Protein AF-A0A0D6L7A5-F1 (afdb_monomer_lite)

Foldseek 3Di:
DDDDPDDPVVVVVVVVVVVVVVVVVLVVLLVVLLVCVVVVLVVLLVQLVVQVVCCVPPVPLVSNLVSLLVLLVSLLSNQQVCLVVCVSPVVSLVCCLVPVPDPVCLSVNLSSLLSLLSNCRRNAQVRCVVVLVVVCVSCQVVQQVDDLPDPSLVSVVNSLVSSCVRNPPVCVVCCVSNVNSVVVNVPDDDDDDPPDDDDPDDD

Sequence (203 aa):
MLSLRSSDNAFTCSLLLSTRNLFMASTTISKIISAYLPAIMSGLEQALGAAFQRLQTSRKKLCCEQITTAIASVADAAQDLFTDFYDRLVPHLKFILVNCTADEHKVLRGKTVESLSLIGVAVGKEKFRDDALAIMELLKDQMPNMSSDDPQCSYMICSWTRICKVLGKEFAPYLPLIMGTVLQTASYKPEVAVVDGMSYKLT

Structure (mmCIF, N/CA/C/O backbone):
data_AF-A0A0D6L7A5-F1
#
_entry.id   AF-A0A0D6L7A5-F1
#
loop_
_atom_site.group_PDB
_atom_site.id
_atom_site.type_symbol
_atom_site.label_atom_id
_atom_site.label_alt_id
_atom_site.label_comp_id
_atom_site.label_asym_id
_atom_site.label_entity_id
_atom_site.label_seq_id
_atom_site.pdbx_PDB_ins_code
_atom_site.Cartn_x
_atom_site.Cartn_y
_atom_site.Cartn_z
_atom_site.occupancy
_atom_site.B_iso_or_equiv
_atom_site.auth_seq_id
_atom_site.auth_comp_id
_atom_site.auth_asym_id
_atom_site.auth_atom_id
_atom_site.pdbx_PDB_model_num
ATOM 1 N N . MET A 1 1 ? -12.471 -38.102 53.776 1.00 36.47 1 MET A N 1
ATOM 2 C CA . MET A 1 1 ? -12.765 -38.120 52.326 1.00 36.47 1 MET A CA 1
ATOM 3 C C . MET A 1 1 ? -13.190 -36.711 51.907 1.00 36.47 1 MET A C 1
ATOM 5 O O . MET A 1 1 ? -14.354 -36.461 51.639 1.00 36.47 1 MET A O 1
ATOM 9 N N . LEU A 1 2 ? -12.257 -35.757 51.982 1.00 33.28 2 LEU A N 1
ATOM 10 C CA . LEU A 1 2 ? -12.504 -34.329 51.776 1.00 33.28 2 LEU A CA 1
ATOM 11 C C . LEU A 1 2 ? -11.421 -33.757 50.860 1.00 33.28 2 LEU A C 1
ATOM 13 O O . LEU A 1 2 ? -10.242 -34.024 51.063 1.00 33.28 2 LEU A O 1
ATOM 17 N N . SER A 1 3 ? -11.881 -32.903 49.949 1.00 34.56 3 SER A N 1
ATOM 18 C CA . SER A 1 3 ? -11.135 -31.846 49.263 1.00 34.56 3 SER A CA 1
ATOM 19 C C . SER A 1 3 ? -10.264 -32.229 48.060 1.00 34.56 3 SER A C 1
ATOM 21 O O . SER A 1 3 ? -9.043 -32.277 48.139 1.00 34.56 3 SER A O 1
ATOM 23 N N . LEU A 1 4 ? -10.911 -32.380 46.900 1.00 33.97 4 LEU A N 1
ATOM 24 C CA . LEU A 1 4 ? -10.313 -32.149 45.577 1.00 33.97 4 LEU A CA 1
ATOM 25 C C . LEU A 1 4 ? -11.344 -31.435 44.686 1.00 33.97 4 LEU A C 1
ATOM 27 O O . LEU A 1 4 ? -11.950 -32.035 43.803 1.00 33.97 4 LEU A O 1
ATOM 31 N N . ARG A 1 5 ? -11.617 -30.156 44.969 1.00 39.81 5 ARG A N 1
ATOM 32 C CA . ARG A 1 5 ? -12.320 -29.253 44.037 1.00 39.81 5 ARG A CA 1
ATOM 33 C C . ARG A 1 5 ? -12.128 -27.796 44.465 1.00 39.81 5 ARG A C 1
ATOM 35 O O . ARG A 1 5 ? -12.979 -27.248 45.151 1.00 39.81 5 ARG A O 1
ATOM 42 N N . SER A 1 6 ? -10.985 -27.191 44.127 1.00 42.22 6 SER A N 1
ATOM 43 C CA . SER A 1 6 ? -10.829 -25.723 44.225 1.00 42.22 6 SER A CA 1
ATOM 44 C C . SER A 1 6 ? -9.626 -25.107 43.484 1.00 42.22 6 SER A C 1
ATOM 46 O O . SER A 1 6 ? -9.441 -23.898 43.575 1.00 42.22 6 SER A O 1
ATOM 48 N N . SER A 1 7 ? -8.805 -25.861 42.738 1.00 45.53 7 SER A N 1
ATOM 49 C CA . SER A 1 7 ? -7.622 -25.288 42.057 1.00 45.53 7 SER A CA 1
ATOM 50 C C . SER A 1 7 ? -7.860 -24.824 40.613 1.00 45.53 7 SER A C 1
ATOM 52 O O . SER A 1 7 ? -7.133 -23.955 40.139 1.00 45.53 7 SER A O 1
ATOM 54 N N . ASP A 1 8 ? -8.889 -25.325 39.923 1.00 43.66 8 ASP A N 1
ATOM 55 C CA . ASP A 1 8 ? -9.049 -25.088 38.472 1.00 43.66 8 ASP A CA 1
ATOM 56 C C . ASP A 1 8 ? -9.780 -23.775 38.121 1.00 43.66 8 ASP A C 1
ATOM 58 O O . ASP A 1 8 ? -9.701 -23.282 36.994 1.00 43.66 8 ASP A O 1
ATOM 62 N N . ASN A 1 9 ? -10.437 -23.142 39.098 1.00 44.16 9 ASN A N 1
ATOM 63 C CA . ASN A 1 9 ? -11.151 -21.874 38.891 1.00 44.16 9 ASN A CA 1
ATOM 64 C C . ASN A 1 9 ? -10.249 -20.633 39.035 1.00 44.16 9 ASN A C 1
ATOM 66 O O . ASN A 1 9 ? -10.608 -19.554 38.570 1.00 44.16 9 ASN A O 1
ATOM 70 N N . ALA A 1 10 ? -9.075 -20.757 39.664 1.00 47.03 10 ALA A N 1
ATOM 71 C CA . ALA A 1 10 ? -8.164 -19.626 39.862 1.00 47.03 10 ALA A CA 1
ATOM 72 C C . ALA A 1 10 ? -7.340 -19.314 38.599 1.00 47.03 10 ALA A C 1
ATOM 74 O O . ALA A 1 10 ? -7.123 -18.145 38.277 1.00 47.03 10 ALA A O 1
ATOM 75 N N . PHE A 1 11 ? -6.938 -20.348 37.851 1.00 43.62 11 PHE A N 1
ATOM 76 C CA . PHE A 1 11 ? -6.183 -20.208 36.599 1.00 43.62 11 PHE A CA 1
ATOM 77 C C . PHE A 1 11 ? -7.031 -19.671 35.440 1.00 43.62 11 PHE A C 1
ATOM 79 O O . PHE A 1 11 ? -6.553 -18.887 34.626 1.00 43.62 11 PHE A O 1
ATOM 86 N N . THR A 1 12 ? -8.309 -20.044 35.376 1.00 48.28 12 THR A N 1
ATOM 87 C CA . THR A 1 12 ? -9.240 -19.531 34.360 1.00 48.28 12 THR A CA 1
ATOM 88 C C . THR A 1 12 ? -9.611 -18.068 34.616 1.00 48.28 12 THR A C 1
ATOM 90 O O . THR A 1 12 ? -9.699 -17.280 33.676 1.00 48.28 12 THR A O 1
ATOM 93 N N . CYS A 1 13 ? -9.739 -17.660 35.882 1.00 40.94 13 CYS A N 1
ATOM 94 C CA . CYS A 1 13 ? -10.067 -16.284 36.257 1.00 40.94 13 CYS A CA 1
ATOM 95 C C . CYS A 1 13 ? -8.888 -15.308 36.059 1.00 40.94 13 CYS A C 1
ATOM 97 O O . CYS A 1 13 ? -9.096 -14.176 35.621 1.00 40.94 13 CYS A O 1
ATOM 99 N N . SER A 1 14 ? -7.643 -15.740 36.304 1.00 46.31 14 SER A N 1
ATOM 100 C CA . SER A 1 14 ? -6.441 -14.920 36.071 1.00 46.31 14 SER A CA 1
ATOM 101 C C . SER A 1 14 ? -6.142 -14.716 34.582 1.00 46.31 14 SER A C 1
ATOM 103 O O . SER A 1 14 ? -5.800 -13.602 34.176 1.00 46.31 14 SER A O 1
ATOM 105 N N . LEU A 1 15 ? -6.351 -15.743 33.750 1.00 43.78 15 LEU A N 1
ATOM 106 C CA . LEU A 1 15 ? -6.241 -15.628 32.296 1.00 43.78 15 LEU A CA 1
ATOM 107 C C . LEU A 1 15 ? -7.313 -14.676 31.740 1.00 43.78 15 LEU A C 1
ATOM 109 O O . LEU A 1 15 ? -6.984 -13.789 30.956 1.00 43.78 15 LEU A O 1
ATOM 113 N N . LEU A 1 16 ? -8.560 -14.788 32.224 1.00 49.25 16 LEU A N 1
ATOM 114 C CA . LEU A 1 16 ? -9.672 -13.906 31.852 1.00 49.25 16 LEU A CA 1
ATOM 115 C C . LEU A 1 16 ? -9.455 -12.450 32.289 1.00 49.25 16 LEU A C 1
ATOM 117 O O . LEU A 1 16 ? -9.779 -11.540 31.523 1.00 49.25 16 LEU A O 1
ATOM 121 N N . LEU A 1 17 ? -8.891 -12.204 33.479 1.00 51.06 17 LEU A N 1
ATOM 122 C CA . LEU A 1 17 ? -8.518 -10.857 33.929 1.00 51.06 17 LEU A CA 1
ATOM 123 C C . LEU A 1 17 ? -7.366 -10.272 33.106 1.00 51.06 17 LEU A C 1
ATOM 125 O O . LEU A 1 17 ? -7.414 -9.092 32.771 1.00 51.06 17 LEU A O 1
ATOM 129 N N . SER A 1 18 ? -6.363 -11.077 32.748 1.00 45.94 18 SER A N 1
ATOM 130 C CA . SER A 1 18 ? -5.242 -10.638 31.908 1.00 45.94 18 SER A CA 1
ATOM 131 C C . SER A 1 18 ? -5.716 -10.289 30.493 1.00 45.94 18 SER A C 1
ATOM 133 O O . SER A 1 18 ? -5.426 -9.202 29.995 1.00 45.94 18 SER A O 1
ATOM 135 N N . THR A 1 19 ? -6.575 -11.119 29.888 1.00 49.91 19 THR A N 1
ATOM 136 C CA . THR A 1 19 ? -7.220 -10.801 28.604 1.00 49.91 19 THR A CA 1
ATOM 137 C C . THR A 1 19 ? -8.181 -9.616 28.701 1.00 49.91 19 THR A C 1
ATOM 139 O O . THR A 1 19 ? -8.226 -8.811 27.779 1.00 49.91 19 THR A O 1
ATOM 142 N N . ARG A 1 20 ? -8.911 -9.438 29.816 1.00 51.12 20 ARG A N 1
ATOM 143 C CA . ARG A 1 20 ? -9.762 -8.253 30.048 1.00 51.12 20 ARG A CA 1
ATOM 144 C C . ARG A 1 20 ? -8.948 -6.979 30.224 1.00 51.12 20 ARG A C 1
ATOM 146 O O . ARG A 1 20 ? -9.369 -5.953 29.712 1.00 51.12 20 ARG A O 1
ATOM 153 N N . ASN A 1 21 ? -7.814 -7.021 30.920 1.00 42.44 21 ASN A N 1
ATOM 154 C CA . ASN A 1 21 ? -6.932 -5.867 31.096 1.00 42.44 21 ASN A CA 1
ATOM 155 C C . ASN A 1 21 ? -6.239 -5.496 29.783 1.00 42.44 21 ASN A C 1
ATOM 157 O O . ASN A 1 21 ? -6.151 -4.314 29.466 1.00 42.44 21 ASN A O 1
ATOM 161 N N . LEU A 1 22 ? -5.835 -6.483 28.978 1.00 51.00 22 LEU A N 1
ATOM 162 C CA . LEU A 1 22 ? -5.295 -6.258 27.637 1.00 51.00 22 LEU A CA 1
ATOM 163 C C . LEU A 1 22 ? -6.365 -5.694 26.682 1.00 51.00 22 LEU A C 1
ATOM 165 O O . LEU A 1 22 ? -6.099 -4.754 25.938 1.00 51.00 22 LEU A O 1
ATOM 169 N N . PHE A 1 23 ? -7.599 -6.203 26.760 1.00 49.94 23 PHE A N 1
ATOM 170 C CA . PHE A 1 23 ? -8.743 -5.706 25.991 1.00 49.94 23 PHE A CA 1
ATOM 171 C C . PHE A 1 23 ? -9.16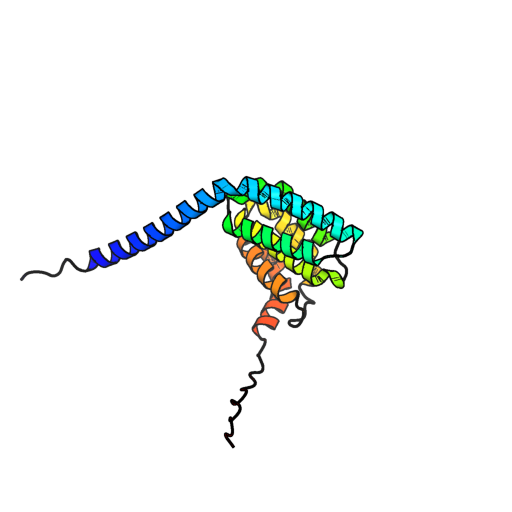2 -4.293 26.426 1.00 49.94 23 PHE A C 1
ATOM 173 O O . PHE A 1 23 ? -9.387 -3.429 25.586 1.00 49.94 23 PHE A O 1
ATOM 180 N N . MET A 1 24 ? -9.196 -4.005 27.730 1.00 49.25 24 MET A N 1
ATOM 181 C CA . MET A 1 24 ? -9.465 -2.669 28.282 1.00 49.25 24 MET A CA 1
ATOM 182 C C . MET A 1 24 ? -8.353 -1.668 27.939 1.00 49.25 24 MET A C 1
ATOM 184 O O . MET A 1 24 ? -8.655 -0.518 27.614 1.00 49.25 24 MET A O 1
ATOM 188 N N . ALA A 1 25 ? -7.085 -2.091 27.948 1.00 51.12 25 ALA A N 1
ATOM 189 C CA . ALA A 1 25 ? -5.957 -1.282 27.488 1.00 51.12 25 ALA A CA 1
ATOM 190 C C . ALA A 1 25 ? -6.071 -0.977 25.986 1.00 51.12 25 ALA A C 1
ATOM 192 O O . ALA A 1 25 ? -5.978 0.185 25.596 1.00 51.12 25 ALA A O 1
ATOM 193 N N . SER A 1 26 ? -6.389 -1.982 25.164 1.00 51.12 26 SER A N 1
ATOM 194 C CA . SER A 1 26 ? -6.675 -1.815 23.731 1.00 51.12 26 SER A CA 1
ATOM 195 C C . SER A 1 26 ? -7.861 -0.865 23.486 1.00 51.12 26 SER A C 1
ATOM 197 O O . SER A 1 26 ? -7.773 0.041 22.660 1.00 51.12 26 SER A O 1
ATOM 199 N N . THR A 1 27 ? -8.924 -0.964 24.293 1.00 54.06 27 THR A N 1
ATOM 200 C CA . THR A 1 27 ? -10.106 -0.086 24.207 1.00 54.06 27 THR A CA 1
ATOM 201 C C . THR A 1 27 ? -9.794 1.355 24.636 1.00 54.06 27 THR A C 1
ATOM 203 O O . THR A 1 27 ? -10.338 2.306 24.080 1.00 54.06 27 THR A O 1
ATOM 206 N N . THR A 1 28 ? -8.915 1.550 25.623 1.00 58.69 28 THR A N 1
ATOM 207 C CA . THR A 1 28 ? -8.530 2.886 26.114 1.00 58.69 28 THR A CA 1
ATOM 208 C C . THR A 1 28 ? -7.587 3.589 25.142 1.00 58.69 28 THR A C 1
ATOM 210 O O . THR A 1 28 ? -7.768 4.773 24.869 1.00 58.69 28 THR A O 1
ATOM 213 N N . ILE A 1 29 ? -6.640 2.853 24.551 1.00 65.56 29 ILE A N 1
ATOM 214 C CA . ILE A 1 29 ? -5.761 3.359 23.490 1.00 65.56 29 ILE A CA 1
ATOM 215 C C . ILE A 1 29 ? -6.590 3.783 22.274 1.00 65.56 29 ILE A C 1
ATOM 217 O O . ILE A 1 29 ? -6.417 4.896 21.788 1.00 65.56 29 ILE A O 1
ATOM 221 N N . SER A 1 30 ? -7.551 2.960 21.844 1.00 63.91 30 SER A N 1
ATOM 222 C CA . SER A 1 30 ? -8.443 3.293 20.725 1.00 63.91 30 SER A CA 1
ATOM 223 C C . SER A 1 30 ? -9.272 4.564 20.991 1.00 63.91 30 SER A C 1
ATOM 225 O O . SER A 1 30 ? -9.387 5.423 20.119 1.00 63.91 30 SER A O 1
ATOM 227 N N . LYS A 1 31 ? -9.751 4.776 22.229 1.00 72.00 31 LYS A N 1
ATOM 228 C CA . LYS A 1 31 ? -10.443 6.021 22.628 1.00 72.00 31 LYS A CA 1
ATOM 229 C C . LYS A 1 31 ? -9.545 7.258 22.585 1.00 72.00 31 LYS A C 1
ATOM 231 O O . LYS A 1 31 ? -9.994 8.317 22.154 1.00 72.00 31 LYS A O 1
ATOM 236 N N . ILE A 1 32 ? -8.294 7.139 23.031 1.00 75.19 32 ILE A N 1
ATOM 237 C CA . ILE A 1 32 ? -7.325 8.243 22.977 1.00 75.19 32 ILE A CA 1
ATOM 238 C C . ILE A 1 32 ? -6.989 8.561 21.520 1.00 75.19 32 ILE A C 1
ATOM 240 O O . ILE A 1 32 ? -7.034 9.723 21.125 1.00 75.19 32 ILE A O 1
ATOM 244 N N . ILE A 1 33 ? -6.709 7.536 20.710 1.00 76.69 33 ILE A N 1
ATOM 245 C CA . ILE A 1 33 ? -6.442 7.701 19.280 1.00 76.69 33 ILE A CA 1
ATOM 246 C C . ILE A 1 33 ? -7.631 8.390 18.620 1.00 76.69 33 ILE A C 1
ATOM 248 O O . ILE A 1 33 ? -7.431 9.427 18.009 1.00 76.69 33 ILE A O 1
ATOM 252 N N . SER A 1 34 ? -8.859 7.912 18.824 1.00 78.94 34 SER A N 1
ATOM 253 C CA . SER A 1 34 ? -10.071 8.518 18.258 1.00 78.94 34 SER A CA 1
ATOM 254 C C . SER A 1 34 ? -10.191 10.023 18.548 1.00 78.94 34 SER A C 1
ATOM 256 O O . SER A 1 34 ? -10.531 10.791 17.649 1.00 78.94 34 SER A O 1
ATOM 258 N N . ALA A 1 35 ? -9.838 10.474 19.757 1.00 85.56 35 ALA A N 1
ATOM 259 C CA . ALA A 1 35 ? -9.911 11.889 20.128 1.00 85.56 35 ALA A CA 1
ATOM 260 C C . ALA A 1 35 ? -8.891 12.778 19.389 1.00 85.56 35 ALA A C 1
ATOM 262 O O . ALA A 1 35 ? -9.204 13.916 19.041 1.00 85.56 35 ALA A O 1
ATOM 263 N N . TYR A 1 36 ? -7.677 12.277 19.142 1.00 86.25 36 TYR A N 1
ATOM 264 C CA . TYR A 1 36 ? -6.598 13.050 18.509 1.00 86.25 36 TYR A CA 1
ATOM 265 C C . TYR A 1 36 ? -6.425 12.761 17.013 1.00 86.25 36 TYR A C 1
ATOM 267 O O . TYR A 1 36 ? -5.788 13.549 16.310 1.00 86.25 36 TYR A O 1
ATOM 275 N N . LEU A 1 37 ? -7.004 11.669 16.510 1.00 85.88 37 LEU A N 1
ATOM 276 C CA . LEU A 1 37 ? -6.849 11.195 15.137 1.00 85.88 37 LEU A CA 1
ATOM 277 C C . LEU A 1 37 ? -7.217 12.270 14.105 1.00 85.88 37 LEU A C 1
ATOM 279 O O . LEU A 1 37 ? -6.390 12.509 13.230 1.00 85.88 37 LEU A O 1
ATOM 283 N N . PRO A 1 38 ? -8.340 13.012 14.210 1.00 88.06 38 PRO A N 1
ATOM 284 C CA . PRO A 1 38 ? -8.655 14.056 13.232 1.00 88.06 38 PRO A CA 1
ATOM 285 C C . PRO A 1 38 ? -7.580 15.148 13.138 1.00 88.06 38 PRO A C 1
ATOM 287 O O . PRO A 1 38 ? -7.222 15.578 12.041 1.00 88.06 38 PRO A O 1
ATOM 290 N N . ALA A 1 39 ? -7.027 15.576 14.278 1.00 89.19 39 ALA A N 1
ATOM 291 C CA . ALA A 1 39 ? -5.990 16.604 14.323 1.00 89.19 39 ALA A CA 1
ATOM 292 C C . ALA A 1 39 ? -4.654 16.089 13.762 1.00 89.19 39 ALA A C 1
ATOM 294 O O . ALA A 1 39 ? -4.012 16.780 12.968 1.00 89.19 39 ALA A O 1
ATOM 295 N N . ILE A 1 40 ? -4.266 14.861 14.127 1.00 85.94 40 ILE A N 1
ATOM 296 C CA . ILE A 1 40 ? -3.060 14.198 13.609 1.00 85.94 40 ILE A CA 1
ATOM 297 C C . ILE A 1 40 ? -3.161 14.040 12.091 1.00 85.94 40 ILE A C 1
ATOM 299 O O . ILE A 1 40 ? -2.238 14.412 11.368 1.00 85.94 40 ILE A O 1
ATOM 303 N N . MET A 1 41 ? -4.293 13.538 11.602 1.00 87.44 41 MET A N 1
ATOM 304 C CA . MET A 1 41 ? -4.509 13.295 10.181 1.00 87.44 41 MET A CA 1
ATOM 305 C C . MET A 1 41 ? -4.547 14.588 9.375 1.00 87.44 41 MET A C 1
ATOM 307 O O . MET A 1 41 ? -3.919 14.646 8.325 1.00 87.44 41 MET A O 1
ATOM 311 N N . SER A 1 42 ? -5.170 15.653 9.887 1.00 88.69 42 SER A N 1
ATOM 312 C CA . SER A 1 42 ? -5.111 16.975 9.249 1.00 88.69 42 SER A CA 1
ATOM 313 C C . SER A 1 42 ? -3.668 17.481 9.111 1.00 88.69 42 SER A C 1
ATOM 315 O O . SER A 1 42 ? -3.270 17.958 8.046 1.00 88.69 42 SER A O 1
ATOM 317 N N . GLY A 1 43 ? -2.845 17.317 10.153 1.00 86.62 43 GLY A N 1
ATOM 318 C CA . GLY A 1 43 ? -1.423 17.662 10.099 1.00 86.62 43 GLY A CA 1
ATOM 319 C C . GLY A 1 43 ? -0.634 16.810 9.099 1.00 86.62 43 GLY A C 1
ATOM 320 O O . GLY A 1 43 ? 0.180 17.343 8.343 1.00 86.62 43 GLY A O 1
ATOM 321 N N . LEU A 1 44 ? -0.892 15.499 9.055 1.00 84.25 44 LEU A N 1
ATOM 322 C CA . LEU A 1 44 ? -0.241 14.577 8.120 1.00 84.25 44 LEU A CA 1
ATOM 323 C C . LEU A 1 44 ? -0.657 14.821 6.666 1.00 84.25 44 LEU A C 1
ATOM 325 O O . LEU A 1 44 ? 0.203 14.790 5.791 1.00 84.25 44 LEU A O 1
ATOM 329 N N . GLU A 1 45 ? -1.931 15.111 6.402 1.00 85.12 45 GLU A N 1
ATOM 330 C CA . GLU A 1 45 ? -2.439 15.478 5.074 1.00 85.12 45 GLU A CA 1
ATOM 331 C C . GLU A 1 45 ? -1.751 16.757 4.564 1.00 85.12 45 GLU A C 1
ATOM 333 O O . GLU A 1 45 ? -1.227 16.785 3.447 1.00 85.12 45 GLU A O 1
ATOM 338 N N . GLN A 1 46 ? -1.654 17.794 5.405 1.00 87.81 46 GLN A N 1
ATOM 339 C CA . GLN A 1 46 ? -0.948 19.036 5.065 1.00 87.81 46 GLN A CA 1
ATOM 340 C C . GLN A 1 46 ? 0.548 18.801 4.824 1.00 87.81 46 GLN A C 1
ATOM 342 O O . GLN A 1 46 ? 1.112 19.289 3.839 1.00 87.81 46 GLN A O 1
ATOM 347 N N . ALA A 1 47 ? 1.196 18.026 5.699 1.00 84.00 47 ALA A N 1
ATOM 348 C CA . ALA A 1 47 ? 2.604 17.681 5.559 1.00 84.00 47 ALA A CA 1
ATOM 349 C C . ALA A 1 47 ? 2.857 16.887 4.271 1.00 84.00 47 ALA A C 1
ATOM 351 O O . ALA A 1 47 ? 3.828 17.164 3.562 1.00 84.00 47 ALA A O 1
ATOM 352 N N . LEU A 1 48 ? 1.973 15.943 3.936 1.00 82.12 48 LEU A N 1
ATOM 353 C CA . LEU A 1 48 ? 2.048 15.155 2.714 1.00 82.12 48 LEU A CA 1
ATOM 354 C C . LEU A 1 48 ? 1.921 16.058 1.481 1.00 82.12 48 LEU A C 1
ATOM 356 O O . LEU A 1 48 ? 2.768 15.982 0.592 1.00 82.12 48 LEU A O 1
ATOM 360 N N . GLY A 1 49 ? 0.943 16.969 1.456 1.00 83.38 49 GLY A N 1
ATOM 361 C CA . GLY A 1 49 ? 0.792 17.956 0.382 1.00 83.38 49 GLY A CA 1
ATOM 362 C C . GLY A 1 49 ? 2.045 18.820 0.188 1.00 83.38 49 GLY A C 1
ATOM 363 O O . GLY A 1 49 ? 2.545 18.965 -0.931 1.00 83.38 49 GLY A O 1
ATOM 364 N N . ALA A 1 50 ? 2.624 19.324 1.280 1.00 82.94 50 ALA A N 1
ATOM 365 C CA . ALA A 1 50 ? 3.876 20.078 1.238 1.00 82.94 50 ALA A CA 1
ATOM 366 C C . ALA A 1 50 ? 5.064 19.222 0.759 1.00 82.94 50 ALA A C 1
ATOM 368 O O . ALA A 1 50 ? 5.928 19.697 0.016 1.00 82.94 50 ALA A O 1
ATOM 369 N N . ALA A 1 51 ? 5.118 17.948 1.151 1.00 79.19 51 ALA A N 1
ATOM 370 C CA . ALA A 1 51 ? 6.152 17.021 0.711 1.00 79.19 51 ALA A CA 1
ATOM 371 C C . ALA A 1 51 ? 6.060 16.715 -0.788 1.00 79.19 51 ALA A C 1
ATOM 373 O O . ALA A 1 51 ? 7.099 16.664 -1.444 1.00 79.19 51 ALA A O 1
ATOM 374 N N . PHE A 1 52 ? 4.852 16.589 -1.346 1.00 80.62 52 PHE A N 1
ATOM 375 C CA . PHE A 1 52 ? 4.645 16.437 -2.789 1.00 80.62 52 PHE A CA 1
ATOM 376 C C . PHE A 1 52 ? 5.158 17.631 -3.580 1.00 80.62 52 PHE A C 1
ATOM 378 O O . PHE A 1 52 ? 5.902 17.455 -4.544 1.00 80.62 52 PHE A O 1
ATOM 385 N N . GLN A 1 53 ? 4.825 18.845 -3.140 1.00 80.19 53 GLN A N 1
ATOM 386 C CA . GLN A 1 53 ? 5.340 20.066 -3.759 1.00 80.19 53 GLN A CA 1
ATOM 387 C C . GLN A 1 53 ? 6.874 20.072 -3.747 1.00 80.19 53 GLN A C 1
ATOM 389 O O . GLN A 1 53 ? 7.527 20.311 -4.759 1.00 80.19 53 GLN A O 1
ATOM 394 N N . ARG A 1 54 ? 7.486 19.700 -2.619 1.00 77.38 54 ARG A N 1
ATOM 395 C CA . ARG A 1 54 ? 8.951 19.627 -2.502 1.00 77.38 54 ARG A CA 1
ATOM 396 C C . ARG A 1 54 ? 9.573 18.514 -3.341 1.00 77.38 54 ARG A C 1
ATOM 398 O O . ARG A 1 54 ? 10.704 18.694 -3.804 1.00 77.38 54 ARG A O 1
ATOM 405 N N . LEU A 1 55 ? 8.881 17.392 -3.530 1.00 76.31 55 LEU A N 1
ATOM 406 C CA . LEU A 1 55 ? 9.319 16.307 -4.407 1.00 76.31 55 LEU A CA 1
ATOM 407 C C . LEU A 1 55 ? 9.427 16.806 -5.853 1.00 76.31 55 LEU A C 1
ATOM 409 O O . LEU A 1 55 ? 10.457 16.579 -6.483 1.00 76.31 55 LEU A O 1
ATOM 413 N N . GLN A 1 56 ? 8.425 17.556 -6.322 1.00 72.75 56 GLN A N 1
ATOM 414 C CA . GLN A 1 56 ? 8.397 18.134 -7.668 1.00 72.75 56 GLN A CA 1
ATOM 415 C C . GLN A 1 56 ? 9.453 19.236 -7.850 1.00 72.75 56 GLN A C 1
ATOM 417 O O . GLN A 1 56 ? 10.173 19.240 -8.844 1.00 72.75 56 GLN A O 1
ATOM 422 N N . THR A 1 57 ? 9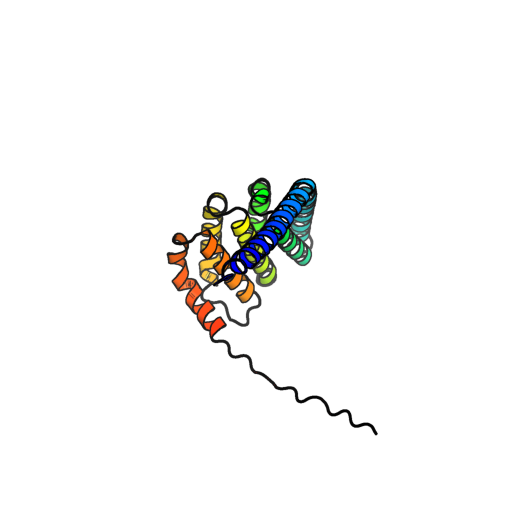.602 20.137 -6.873 1.00 68.69 57 THR A N 1
ATOM 423 C CA . THR A 1 57 ? 10.453 21.332 -7.026 1.00 68.69 57 THR A CA 1
ATOM 424 C C . THR A 1 57 ? 11.925 21.100 -6.678 1.00 68.69 57 THR A C 1
ATOM 426 O O . THR A 1 57 ? 12.802 21.761 -7.224 1.00 68.69 57 THR A O 1
ATOM 429 N N . SER A 1 58 ? 12.233 20.196 -5.740 1.00 62.28 58 SER A N 1
ATOM 430 C CA . SER A 1 58 ? 13.583 20.082 -5.152 1.00 62.28 58 SER A CA 1
ATOM 431 C C . SER A 1 58 ? 14.176 18.669 -5.146 1.00 62.28 58 SER A C 1
ATOM 433 O O . SER A 1 58 ? 15.244 18.473 -4.569 1.00 62.28 58 SER A O 1
ATOM 435 N N . ARG A 1 59 ? 13.483 17.675 -5.732 1.00 63.91 59 ARG A N 1
ATOM 436 C CA . ARG A 1 59 ? 13.820 16.232 -5.692 1.00 63.91 59 ARG A CA 1
ATOM 437 C C . ARG A 1 59 ? 14.106 15.666 -4.288 1.00 63.91 59 ARG A C 1
ATOM 439 O O . ARG A 1 59 ? 14.720 14.610 -4.139 1.00 63.91 59 ARG A O 1
ATOM 446 N N . LYS A 1 60 ? 13.649 16.329 -3.219 1.00 67.69 60 LYS A N 1
ATOM 447 C CA . LYS A 1 60 ? 13.865 15.887 -1.828 1.00 67.69 60 LYS A CA 1
ATOM 448 C C . LYS A 1 60 ? 12.891 14.764 -1.443 1.00 67.69 60 LYS A C 1
ATOM 450 O O . LYS A 1 60 ? 11.961 14.980 -0.670 1.00 67.69 60 LYS A O 1
ATOM 455 N N . LYS A 1 61 ? 13.139 13.553 -1.955 1.00 76.62 61 LYS A N 1
ATOM 456 C CA . LYS A 1 61 ? 12.313 12.347 -1.728 1.00 76.62 61 LYS A CA 1
ATOM 457 C C . LYS A 1 61 ? 12.209 11.905 -0.264 1.00 76.62 61 LYS A C 1
ATOM 459 O O . LYS A 1 61 ? 11.140 11.475 0.154 1.00 76.62 61 LYS A O 1
ATOM 464 N N . LEU A 1 62 ? 13.254 12.125 0.541 1.00 79.06 62 LEU A N 1
ATOM 465 C CA . LEU A 1 62 ? 13.308 11.703 1.950 1.00 79.06 62 LEU A CA 1
ATOM 466 C C . LEU A 1 62 ? 12.133 12.222 2.790 1.00 79.06 62 LEU A C 1
ATOM 468 O O . LEU A 1 62 ? 11.606 11.496 3.623 1.00 79.06 62 LEU A O 1
ATOM 472 N N . CYS A 1 63 ? 11.694 13.463 2.567 1.00 83.00 63 CYS A N 1
ATOM 473 C CA . CYS A 1 63 ? 10.567 14.028 3.313 1.00 83.00 63 CYS A CA 1
ATOM 474 C C . CYS A 1 63 ? 9.262 13.280 3.001 1.00 83.00 63 CYS A C 1
ATOM 476 O O . CYS A 1 63 ? 8.494 12.964 3.904 1.00 83.00 63 CYS A O 1
ATOM 478 N N . CYS A 1 64 ? 9.038 12.973 1.721 1.00 84.62 64 CYS A N 1
ATOM 479 C CA . CYS A 1 64 ? 7.866 12.237 1.259 1.00 84.62 64 CYS A CA 1
ATOM 480 C C . CYS A 1 64 ? 7.884 10.789 1.768 1.00 84.62 64 CYS A C 1
ATOM 482 O O . CYS A 1 64 ? 6.863 10.301 2.249 1.00 84.62 64 CYS A O 1
ATOM 484 N N . GLU A 1 65 ? 9.053 10.141 1.762 1.00 85.50 65 GLU A N 1
ATOM 485 C CA . GLU A 1 65 ? 9.238 8.806 2.340 1.00 85.50 65 GLU A CA 1
ATOM 486 C C . GLU A 1 65 ? 8.829 8.760 3.818 1.00 85.50 65 GLU A C 1
ATOM 488 O O . GLU A 1 65 ? 8.017 7.923 4.201 1.00 85.50 65 GLU A O 1
ATOM 493 N N . GLN A 1 66 ? 9.356 9.672 4.643 1.00 86.62 66 GLN A N 1
ATOM 494 C CA . GLN A 1 66 ? 9.102 9.666 6.089 1.00 86.62 66 GLN A CA 1
ATOM 495 C C . GLN A 1 66 ? 7.637 9.951 6.424 1.00 86.62 66 GLN A C 1
ATOM 497 O O . GLN A 1 66 ? 7.066 9.298 7.293 1.00 86.62 66 GLN A O 1
ATOM 502 N N . ILE A 1 67 ? 7.003 10.884 5.709 1.00 87.25 67 ILE A N 1
ATOM 503 C CA . ILE A 1 67 ? 5.583 11.191 5.918 1.00 87.25 67 ILE A CA 1
ATOM 504 C C . ILE A 1 67 ? 4.705 10.012 5.486 1.00 87.25 67 ILE A C 1
ATOM 506 O O . ILE A 1 67 ? 3.761 9.665 6.189 1.00 87.25 67 ILE A O 1
ATOM 510 N N . THR A 1 68 ? 5.048 9.343 4.382 1.00 89.06 68 THR A N 1
ATOM 511 C CA . THR A 1 68 ? 4.326 8.151 3.909 1.00 89.06 68 THR A CA 1
ATOM 512 C C . THR A 1 68 ? 4.396 7.009 4.925 1.00 89.06 68 THR A C 1
ATOM 514 O O . THR A 1 68 ? 3.386 6.356 5.193 1.00 89.06 68 THR A O 1
ATOM 517 N N . THR A 1 69 ? 5.559 6.781 5.539 1.00 90.38 69 THR A N 1
ATOM 518 C CA . THR A 1 69 ? 5.707 5.793 6.618 1.00 90.38 69 THR A CA 1
ATOM 519 C C . THR A 1 69 ? 4.949 6.217 7.878 1.00 90.38 69 THR A C 1
ATOM 521 O O . THR A 1 69 ? 4.261 5.393 8.471 1.00 90.38 69 THR A O 1
ATOM 524 N N . ALA A 1 70 ? 4.991 7.497 8.259 1.00 89.38 70 ALA A N 1
ATOM 525 C CA . ALA A 1 70 ? 4.258 8.000 9.422 1.00 89.38 70 ALA A CA 1
ATOM 526 C C . ALA A 1 70 ? 2.736 7.820 9.280 1.00 89.38 70 ALA A C 1
ATOM 528 O O . ALA A 1 70 ? 2.084 7.379 10.224 1.00 89.38 70 ALA A O 1
ATOM 529 N N . ILE A 1 71 ? 2.178 8.094 8.095 1.00 89.81 71 ILE A N 1
ATOM 530 C CA . ILE A 1 71 ? 0.758 7.852 7.796 1.00 89.81 71 ILE A CA 1
ATOM 531 C C . ILE A 1 71 ? 0.410 6.373 7.973 1.00 89.81 71 ILE A C 1
ATOM 533 O O . ILE A 1 71 ? -0.613 6.060 8.572 1.00 89.81 71 ILE A O 1
ATOM 537 N N . ALA A 1 72 ? 1.261 5.464 7.494 1.00 90.88 72 ALA A N 1
ATOM 538 C CA . ALA A 1 72 ? 1.028 4.032 7.646 1.00 90.88 72 ALA A CA 1
ATOM 539 C C . ALA A 1 72 ? 1.065 3.577 9.107 1.00 90.88 72 ALA A C 1
ATOM 541 O O . ALA A 1 72 ? 0.218 2.789 9.512 1.00 90.88 72 ALA A O 1
ATOM 542 N N . SER A 1 73 ? 1.987 4.112 9.910 1.00 90.56 73 SER A N 1
ATOM 543 C CA . SER A 1 73 ? 2.022 3.847 11.351 1.00 90.56 73 SER A CA 1
ATOM 544 C C . SER A 1 73 ? 0.761 4.350 12.059 1.00 90.56 73 SER A C 1
ATOM 546 O O . SER A 1 73 ? 0.256 3.686 12.959 1.00 90.56 73 SER A O 1
ATOM 548 N N . VAL A 1 74 ? 0.221 5.505 11.648 1.00 89.94 74 VAL A N 1
ATOM 549 C CA . VAL A 1 74 ? -1.059 5.999 12.179 1.00 89.94 74 VAL A CA 1
ATOM 550 C C . VAL A 1 74 ? -2.221 5.122 11.724 1.00 89.94 74 VAL A C 1
ATOM 552 O O . VAL A 1 74 ? -3.091 4.838 12.538 1.00 89.94 74 VAL A O 1
ATOM 555 N N . ALA A 1 75 ? -2.226 4.645 10.479 1.00 91.25 75 ALA A N 1
ATOM 556 C CA . ALA A 1 75 ? -3.243 3.714 9.994 1.00 91.25 75 ALA A CA 1
ATOM 557 C C . ALA A 1 75 ? -3.238 2.398 10.783 1.00 91.25 75 ALA A C 1
ATOM 559 O O . ALA A 1 75 ? -4.291 1.948 11.222 1.00 91.25 75 ALA A O 1
ATOM 560 N N . ASP A 1 76 ? -2.060 1.828 11.037 1.00 89.81 76 ASP A N 1
ATOM 561 C CA . ASP A 1 76 ? -1.918 0.621 11.855 1.00 89.81 76 ASP A CA 1
ATOM 562 C C . ASP A 1 76 ? -2.337 0.859 13.318 1.00 89.81 76 ASP A C 1
ATOM 564 O O . ASP A 1 76 ? -2.914 -0.014 13.954 1.00 89.81 76 ASP A O 1
ATOM 568 N N . ALA A 1 77 ? -2.146 2.057 13.869 1.00 87.88 77 ALA A N 1
ATOM 569 C CA . ALA A 1 77 ? -2.642 2.370 15.211 1.00 87.88 77 ALA A CA 1
ATOM 570 C C . ALA A 1 77 ? -4.164 2.624 15.247 1.00 87.88 77 ALA A C 1
ATOM 572 O O . ALA A 1 77 ? -4.833 2.266 16.217 1.00 87.88 77 ALA A O 1
ATOM 573 N N . ALA A 1 78 ? -4.705 3.262 14.208 1.00 87.81 78 ALA A N 1
ATOM 574 C CA . ALA A 1 78 ? -6.101 3.684 14.120 1.00 87.81 78 ALA A CA 1
ATOM 575 C C . ALA A 1 78 ? -7.052 2.579 13.644 1.00 87.81 78 ALA A C 1
ATOM 577 O O . ALA A 1 78 ? -8.242 2.657 13.942 1.00 87.81 78 ALA A O 1
ATOM 578 N N . GLN A 1 79 ? -6.541 1.565 12.938 1.00 91.62 79 GLN A N 1
ATOM 579 C CA . GLN A 1 79 ? -7.311 0.429 12.426 1.00 91.62 79 GLN A CA 1
ATOM 580 C C . GLN A 1 79 ? -8.559 0.901 11.651 1.00 91.62 79 GLN A C 1
ATOM 582 O O . GLN A 1 79 ? -8.449 1.706 10.724 1.00 91.62 79 GLN A O 1
ATOM 587 N N . ASP A 1 80 ? -9.746 0.446 12.044 1.00 89.75 80 ASP A N 1
ATOM 588 C CA . ASP A 1 80 ? -11.036 0.736 11.419 1.00 89.75 80 ASP A CA 1
ATOM 589 C C . ASP A 1 80 ? -11.369 2.235 11.376 1.00 89.75 80 ASP A C 1
ATOM 591 O O . ASP A 1 80 ? -11.969 2.703 10.402 1.00 89.75 80 ASP A O 1
ATOM 595 N N . LEU A 1 81 ? -10.891 3.014 12.354 1.00 88.56 81 LEU A N 1
ATOM 596 C CA . LEU A 1 81 ? -11.060 4.472 12.401 1.00 88.56 81 LEU A CA 1
ATOM 597 C C . LEU A 1 81 ? -10.338 5.196 11.253 1.00 88.56 81 LEU A C 1
ATOM 599 O O . LEU A 1 81 ? -10.656 6.343 10.943 1.00 88.56 81 LEU A O 1
ATOM 603 N N . PHE A 1 82 ? -9.358 4.555 10.608 1.00 92.12 82 PHE A N 1
ATOM 604 C CA . PHE A 1 82 ? -8.647 5.146 9.475 1.00 92.12 82 PHE A CA 1
ATOM 605 C C . PHE A 1 82 ? -9.512 5.230 8.206 1.00 92.12 82 PHE A C 1
ATOM 607 O O . PHE A 1 82 ? -9.197 5.994 7.291 1.00 92.12 82 PHE A O 1
ATOM 614 N N . THR A 1 83 ? -10.617 4.480 8.143 1.00 93.19 83 THR A N 1
ATOM 615 C CA . THR A 1 83 ? -11.499 4.416 6.966 1.00 93.19 83 THR A CA 1
ATOM 616 C C . THR A 1 83 ? -11.997 5.800 6.532 1.00 93.19 83 THR A C 1
ATOM 618 O O . THR A 1 83 ? -12.051 6.074 5.333 1.00 93.19 83 THR A O 1
ATOM 621 N N . ASP A 1 84 ? -12.241 6.708 7.484 1.00 91.75 84 ASP A N 1
ATOM 622 C CA . ASP A 1 84 ? -12.703 8.087 7.241 1.00 91.75 84 ASP A CA 1
ATOM 623 C C . ASP A 1 84 ? -11.678 8.973 6.507 1.00 91.75 84 ASP A C 1
ATOM 625 O O . ASP A 1 84 ? -12.015 10.022 5.952 1.00 91.75 84 ASP A O 1
ATOM 629 N N . PHE A 1 85 ? -10.407 8.567 6.509 1.00 91.81 85 PHE A N 1
ATOM 630 C CA . PHE A 1 85 ? -9.285 9.304 5.919 1.00 91.81 85 PHE A CA 1
ATOM 631 C C . PHE A 1 85 ? -8.781 8.662 4.620 1.00 91.81 85 PHE A C 1
ATOM 633 O O . PHE A 1 85 ? -8.016 9.278 3.874 1.00 91.81 85 PHE A O 1
ATOM 640 N N . TYR A 1 86 ? -9.218 7.434 4.332 1.00 93.81 86 TYR A N 1
ATOM 641 C CA . TYR A 1 86 ? -8.735 6.620 3.221 1.00 93.81 86 TYR A CA 1
ATOM 642 C C . TYR A 1 86 ? -8.868 7.332 1.869 1.00 93.81 86 TYR A C 1
ATOM 644 O O . TYR A 1 86 ? -7.877 7.497 1.154 1.00 93.81 86 TYR A O 1
ATOM 652 N N . ASP A 1 87 ? -10.073 7.817 1.554 1.00 93.19 87 ASP A N 1
ATOM 653 C CA . ASP A 1 87 ? -10.393 8.403 0.244 1.00 93.19 87 ASP A CA 1
ATOM 654 C C . ASP A 1 87 ? -9.621 9.701 -0.031 1.00 93.19 87 ASP A C 1
ATOM 656 O O . ASP A 1 87 ? -9.419 10.071 -1.187 1.00 93.19 87 ASP A O 1
ATOM 660 N N . ARG A 1 88 ? -9.150 10.383 1.021 1.00 90.56 88 ARG A N 1
ATOM 661 C CA . ARG A 1 88 ? -8.315 11.583 0.890 1.00 90.56 88 ARG A CA 1
ATOM 662 C C . ARG A 1 88 ? -6.850 11.239 0.647 1.00 90.56 88 ARG A C 1
ATOM 664 O O . ARG A 1 88 ? -6.188 11.917 -0.128 1.00 90.56 88 ARG A O 1
ATOM 671 N N . LEU A 1 89 ? -6.327 10.195 1.288 1.00 89.44 89 LEU A N 1
ATOM 672 C CA . LEU A 1 89 ? -4.888 9.916 1.310 1.00 89.44 89 LEU A CA 1
ATOM 673 C C . LEU A 1 89 ? -4.415 8.952 0.227 1.00 89.44 89 LEU A C 1
ATOM 675 O O . LEU A 1 89 ? -3.355 9.156 -0.372 1.00 89.44 89 LEU A O 1
ATOM 679 N N . VAL A 1 90 ? -5.180 7.896 -0.035 1.00 92.00 90 VAL A N 1
ATOM 680 C CA . VAL A 1 90 ? -4.768 6.825 -0.950 1.00 92.00 90 VAL A CA 1
ATOM 681 C C . VAL A 1 90 ? -4.548 7.305 -2.388 1.00 92.00 90 VAL A C 1
ATOM 683 O O . VAL A 1 90 ? -3.543 6.892 -2.978 1.00 92.00 90 VAL A O 1
ATOM 686 N N . PRO A 1 91 ? -5.350 8.232 -2.956 1.00 91.94 91 PRO A N 1
ATOM 687 C CA . PRO A 1 91 ? -5.073 8.780 -4.285 1.00 91.94 91 PRO A CA 1
ATOM 688 C C . PRO A 1 91 ? -3.681 9.415 -4.400 1.00 91.94 91 PRO A C 1
ATOM 690 O O . PRO A 1 91 ? -2.997 9.240 -5.411 1.00 91.94 91 PRO A O 1
ATOM 693 N N . HIS A 1 92 ? -3.216 10.094 -3.349 1.00 89.38 92 HIS A N 1
ATOM 694 C CA . HIS A 1 92 ? -1.888 10.698 -3.323 1.00 89.38 92 HIS A CA 1
ATOM 695 C C . HIS A 1 92 ? -0.779 9.641 -3.300 1.00 89.38 92 HIS A C 1
ATOM 697 O O . HIS A 1 92 ? 0.191 9.733 -4.051 1.00 89.38 92 HIS A O 1
ATOM 703 N N . LEU A 1 93 ? -0.929 8.593 -2.490 1.00 91.38 93 LEU A N 1
ATOM 704 C CA . LEU A 1 93 ? 0.042 7.498 -2.444 1.00 91.38 93 LEU A CA 1
ATOM 705 C C . LEU A 1 93 ? 0.097 6.732 -3.776 1.00 91.38 93 LEU A C 1
ATOM 707 O O . LEU A 1 93 ? 1.182 6.428 -4.271 1.00 91.38 93 LEU A O 1
ATOM 711 N N . LYS A 1 94 ? -1.052 6.499 -4.420 1.00 91.25 94 LYS A N 1
ATOM 712 C CA . LYS A 1 94 ? -1.108 5.915 -5.770 1.00 91.25 94 LYS A CA 1
ATOM 713 C C . LYS A 1 94 ? -0.401 6.789 -6.803 1.00 91.25 94 LYS A C 1
ATOM 715 O O . LYS A 1 94 ? 0.303 6.261 -7.662 1.00 91.25 94 LYS A O 1
ATOM 720 N N . PHE A 1 95 ? -0.527 8.113 -6.700 1.00 89.69 95 PHE A N 1
ATOM 721 C CA . PHE A 1 95 ? 0.188 9.036 -7.578 1.00 89.69 95 PHE A CA 1
ATOM 722 C C . PHE A 1 95 ? 1.712 8.840 -7.496 1.00 89.69 95 PHE A C 1
ATOM 724 O O . PHE A 1 95 ? 2.366 8.829 -8.538 1.00 89.69 95 PHE A O 1
ATOM 731 N N . ILE A 1 96 ? 2.279 8.613 -6.303 1.00 88.44 96 ILE A N 1
ATOM 732 C CA . ILE A 1 96 ? 3.714 8.296 -6.151 1.00 88.44 96 ILE A CA 1
ATOM 733 C C . ILE A 1 96 ? 4.063 7.016 -6.913 1.00 88.44 96 ILE A C 1
ATOM 735 O O . ILE A 1 96 ? 5.044 6.995 -7.654 1.00 88.44 96 ILE A O 1
ATOM 739 N N . LEU A 1 97 ? 3.262 5.956 -6.762 1.00 89.00 97 LEU A N 1
ATOM 740 C CA . LEU A 1 97 ? 3.545 4.668 -7.403 1.00 89.00 97 LEU A CA 1
ATOM 741 C C . LEU A 1 97 ? 3.585 4.754 -8.930 1.00 89.00 97 LEU A C 1
ATOM 743 O O . LEU A 1 97 ? 4.435 4.109 -9.541 1.00 89.00 97 LEU A O 1
ATOM 747 N N . VAL A 1 98 ? 2.687 5.545 -9.521 1.00 89.38 98 VAL A N 1
ATOM 748 C CA . VAL A 1 98 ? 2.568 5.697 -10.978 1.00 89.38 98 VAL A CA 1
ATOM 749 C C . VAL A 1 98 ? 3.627 6.643 -11.546 1.00 89.38 98 VAL A C 1
ATOM 751 O O . VAL A 1 98 ? 4.147 6.389 -12.627 1.00 89.38 98 VAL A O 1
ATOM 754 N N . ASN A 1 99 ? 3.966 7.726 -10.840 1.00 87.25 99 ASN A N 1
ATOM 755 C CA . ASN A 1 99 ? 4.796 8.798 -11.405 1.00 87.25 99 ASN A CA 1
ATOM 756 C C . ASN A 1 99 ? 6.278 8.714 -11.011 1.00 87.25 99 ASN A C 1
ATOM 758 O O . ASN A 1 99 ? 7.131 9.238 -11.722 1.00 87.25 99 ASN A O 1
ATOM 762 N N . CYS A 1 100 ? 6.622 8.059 -9.901 1.00 86.12 100 CYS A N 1
ATOM 763 C CA . CYS A 1 100 ? 8.000 7.996 -9.410 1.00 86.12 100 CYS A CA 1
ATOM 764 C C . CYS A 1 100 ? 8.724 6.719 -9.867 1.00 86.12 100 CYS A C 1
ATOM 766 O O . CYS A 1 100 ? 9.291 6.007 -9.045 1.00 86.12 100 CYS A O 1
ATOM 768 N N . THR A 1 101 ? 8.704 6.400 -11.165 1.00 84.31 101 THR A N 1
ATOM 769 C CA . THR A 1 101 ? 9.207 5.119 -11.708 1.00 84.31 101 THR A CA 1
ATOM 770 C C . THR A 1 101 ? 10.721 5.047 -11.915 1.00 84.31 101 THR A C 1
ATOM 772 O O . THR A 1 101 ? 11.238 3.952 -12.124 1.00 84.31 101 THR A O 1
ATOM 775 N N . ALA A 1 102 ? 11.433 6.174 -11.830 1.00 84.75 102 ALA A N 1
ATOM 776 C CA . ALA A 1 102 ? 12.886 6.216 -11.982 1.00 84.75 102 ALA A CA 1
ATOM 777 C C . ALA A 1 102 ? 13.612 5.397 -10.898 1.00 84.75 102 ALA A C 1
ATOM 779 O O . ALA A 1 102 ? 13.158 5.311 -9.756 1.00 84.75 102 ALA A O 1
ATOM 780 N N . ASP A 1 103 ? 14.789 4.865 -11.235 1.00 82.69 103 ASP A N 1
ATOM 781 C CA . ASP A 1 103 ? 15.607 4.041 -10.333 1.00 82.69 103 ASP A CA 1
ATOM 782 C C . ASP A 1 103 ? 15.947 4.742 -9.013 1.00 82.69 103 ASP A C 1
ATOM 784 O O . ASP A 1 103 ? 15.941 4.126 -7.946 1.00 82.69 103 ASP A O 1
ATOM 788 N N . GLU A 1 104 ? 16.140 6.063 -9.049 1.00 84.69 104 GLU A N 1
ATOM 789 C CA . GLU A 1 104 ? 16.373 6.856 -7.844 1.00 84.69 104 GLU A CA 1
ATOM 790 C C . GLU A 1 104 ? 15.184 6.844 -6.865 1.00 84.69 104 GLU A C 1
ATOM 792 O O . GLU A 1 104 ? 15.354 7.144 -5.685 1.00 84.69 104 GLU A O 1
ATOM 797 N N . HIS A 1 105 ? 13.984 6.476 -7.304 1.00 86.06 105 HIS A N 1
ATOM 798 C CA . HIS A 1 105 ? 12.775 6.442 -6.486 1.00 86.06 105 HIS A CA 1
ATOM 799 C C . HIS A 1 105 ? 12.368 5.033 -6.036 1.00 86.06 105 HIS A C 1
ATOM 801 O O . HIS A 1 105 ? 11.339 4.902 -5.375 1.00 86.06 105 HIS A O 1
ATOM 807 N N . LYS A 1 106 ? 13.169 3.992 -6.308 1.00 85.81 106 LYS A N 1
ATOM 808 C CA . LYS A 1 106 ? 12.880 2.601 -5.899 1.00 85.81 106 LYS A CA 1
ATOM 809 C C . LYS A 1 106 ? 12.536 2.466 -4.413 1.00 85.81 106 LYS A C 1
ATOM 811 O O . LYS A 1 106 ? 11.525 1.861 -4.069 1.00 85.81 106 LYS A O 1
ATOM 816 N N . VAL A 1 107 ? 13.309 3.111 -3.534 1.00 86.00 107 VAL A N 1
ATOM 817 C CA . VAL A 1 107 ? 13.054 3.111 -2.079 1.00 86.00 107 VAL A CA 1
ATOM 818 C C . VAL A 1 107 ? 11.743 3.818 -1.729 1.00 86.00 107 VAL A C 1
ATOM 820 O O . VAL A 1 107 ? 10.968 3.300 -0.929 1.00 86.00 107 VAL A O 1
ATOM 823 N N . LEU A 1 108 ? 11.467 4.974 -2.344 1.00 88.88 108 LEU A N 1
ATOM 824 C CA . LEU A 1 108 ? 10.212 5.701 -2.140 1.00 88.88 108 LEU A CA 1
ATOM 825 C C . LEU A 1 108 ? 9.020 4.844 -2.569 1.00 88.88 108 LEU A C 1
ATOM 827 O O . LEU A 1 108 ? 8.099 4.664 -1.782 1.00 88.88 108 LEU A O 1
ATOM 831 N N . ARG A 1 109 ? 9.073 4.241 -3.763 1.00 90.12 109 ARG A N 1
ATOM 832 C CA . ARG A 1 109 ? 8.040 3.311 -4.235 1.00 90.12 109 ARG A CA 1
ATOM 833 C C . ARG A 1 109 ? 7.883 2.121 -3.294 1.00 90.12 109 ARG A C 1
ATOM 835 O O . ARG A 1 109 ? 6.758 1.808 -2.926 1.00 90.12 109 ARG A O 1
ATOM 842 N N . GLY A 1 110 ? 8.985 1.508 -2.861 1.00 89.69 110 GLY A N 1
ATOM 843 C CA . GLY A 1 110 ? 8.990 0.415 -1.887 1.00 89.69 110 GLY A CA 1
ATOM 844 C C . GLY A 1 110 ? 8.219 0.763 -0.615 1.00 89.69 110 GLY A C 1
ATOM 845 O O . GLY A 1 110 ? 7.253 0.084 -0.271 1.00 89.69 110 GLY A O 1
ATOM 846 N N . LYS A 1 111 ? 8.582 1.882 0.019 1.00 90.56 111 LYS A N 1
ATOM 847 C CA . LYS A 1 111 ? 7.905 2.398 1.216 1.00 90.56 111 LYS A CA 1
ATOM 848 C C . LYS A 1 111 ? 6.446 2.754 0.960 1.00 90.56 111 LYS A C 1
ATOM 850 O O . LYS A 1 111 ? 5.609 2.505 1.814 1.00 90.56 111 LYS A O 1
ATOM 855 N N . THR A 1 112 ? 6.113 3.314 -0.201 1.00 93.19 112 THR A N 1
ATOM 856 C CA . THR A 1 112 ? 4.723 3.636 -0.539 1.00 93.19 112 THR A CA 1
ATOM 857 C C . THR A 1 112 ? 3.861 2.383 -0.683 1.00 93.19 112 THR A C 1
ATOM 859 O O . THR A 1 112 ? 2.747 2.368 -0.164 1.00 93.19 112 THR A O 1
ATOM 862 N N . VAL A 1 113 ? 4.355 1.323 -1.334 1.00 94.19 113 VAL A N 1
ATOM 863 C CA . VAL A 1 113 ? 3.636 0.037 -1.416 1.00 94.19 113 VAL A CA 1
ATOM 864 C C . VAL A 1 113 ? 3.471 -0.569 -0.022 1.00 94.19 113 VAL A C 1
ATOM 866 O O . VAL A 1 113 ? 2.378 -1.017 0.325 1.00 94.19 113 VAL A O 1
ATOM 869 N N . GLU A 1 114 ? 4.520 -0.522 0.803 1.00 93.06 114 GLU A N 1
ATOM 870 C CA . GLU A 1 114 ? 4.443 -0.953 2.197 1.00 93.06 114 GLU A CA 1
ATOM 871 C C 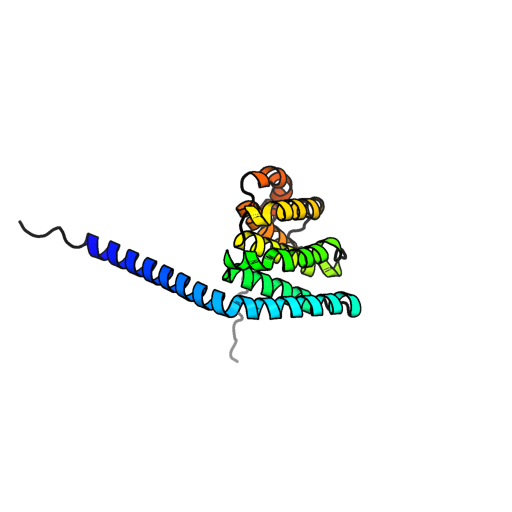. GLU A 1 114 ? 3.366 -0.184 2.965 1.00 93.06 114 GLU A C 1
ATOM 873 O O . GLU A 1 114 ? 2.471 -0.807 3.542 1.00 93.06 114 GLU A O 1
ATOM 878 N N . SER A 1 115 ? 3.387 1.145 2.902 1.00 94.62 115 SER A N 1
ATOM 879 C CA . SER A 1 115 ? 2.400 1.999 3.550 1.00 94.62 115 SER A CA 1
ATOM 880 C C . SER A 1 115 ? 0.976 1.707 3.085 1.00 94.62 115 SER A C 1
ATOM 882 O O . SER A 1 115 ? 0.078 1.568 3.912 1.00 94.62 115 SER A O 1
ATOM 884 N N . LEU A 1 116 ? 0.761 1.552 1.775 1.00 96.31 116 LEU A N 1
ATOM 885 C CA . LEU A 1 116 ? -0.545 1.197 1.216 1.00 96.31 116 LEU A CA 1
ATOM 886 C C . LEU A 1 116 ? -1.025 -0.169 1.707 1.00 96.31 116 LEU A C 1
ATOM 888 O O . LEU A 1 116 ? -2.196 -0.319 2.039 1.00 96.31 116 LEU A O 1
ATOM 892 N N . SER A 1 117 ? -0.131 -1.155 1.800 1.00 95.88 117 SER A N 1
ATOM 893 C CA . SER A 1 117 ? -0.486 -2.484 2.299 1.00 95.88 117 SER A CA 1
ATOM 894 C C . SER A 1 117 ? -0.853 -2.487 3.792 1.00 95.88 117 SER A C 1
ATOM 896 O O . SER A 1 117 ? -1.727 -3.252 4.189 1.00 95.88 117 SER A O 1
ATOM 898 N N . LEU A 1 118 ? -0.241 -1.622 4.613 1.00 95.00 118 LEU A N 1
ATOM 899 C CA . LEU A 1 118 ? -0.617 -1.425 6.022 1.00 95.00 118 LEU A CA 1
ATOM 900 C C . LEU A 1 118 ? -1.977 -0.733 6.147 1.00 95.00 118 LEU A C 1
ATOM 902 O O . LEU A 1 118 ? -2.845 -1.217 6.870 1.00 95.00 118 LEU A O 1
ATOM 906 N N . ILE A 1 119 ? -2.198 0.336 5.375 1.00 96.00 119 ILE A N 1
ATOM 907 C CA . ILE A 1 119 ? -3.501 1.010 5.290 1.00 96.00 119 ILE A CA 1
ATOM 908 C C . ILE A 1 119 ? -4.589 0.011 4.881 1.00 96.00 119 ILE A C 1
ATOM 910 O O . ILE A 1 119 ? -5.654 -0.019 5.487 1.00 96.00 119 ILE A O 1
ATOM 914 N N . GLY A 1 120 ? -4.310 -0.844 3.894 1.00 96.50 120 GLY A N 1
ATOM 915 C CA . GLY A 1 120 ? -5.241 -1.867 3.430 1.00 96.50 120 GLY A CA 1
ATOM 916 C C . GLY A 1 120 ? -5.620 -2.897 4.494 1.00 96.50 120 GLY A C 1
ATOM 917 O O . GLY A 1 120 ? -6.763 -3.348 4.530 1.00 96.50 120 GLY A O 1
ATOM 918 N N . VAL A 1 121 ? -4.690 -3.245 5.388 1.00 95.50 121 VAL A N 1
ATOM 919 C CA . VAL A 1 121 ? -4.989 -4.095 6.551 1.00 95.50 121 VAL A CA 1
ATOM 920 C C . VAL A 1 121 ? -5.895 -3.362 7.541 1.00 95.50 121 VAL A C 1
ATOM 922 O O . VAL A 1 121 ? -6.844 -3.973 8.023 1.00 95.50 121 VAL A O 1
ATOM 925 N N . ALA A 1 122 ? -5.634 -2.079 7.803 1.00 93.56 122 ALA A N 1
ATOM 926 C CA . ALA A 1 122 ? -6.395 -1.268 8.753 1.00 93.56 122 ALA A CA 1
ATOM 927 C C . ALA A 1 122 ? -7.859 -1.050 8.323 1.00 93.56 122 ALA A C 1
ATOM 929 O O . ALA A 1 122 ? -8.767 -1.237 9.127 1.00 93.56 122 ALA A O 1
ATOM 930 N N . VAL A 1 123 ? -8.103 -0.706 7.052 1.00 96.12 123 VAL A N 1
ATOM 931 C CA . VAL A 1 123 ? -9.468 -0.435 6.545 1.00 96.12 123 VAL A CA 1
ATOM 932 C C . VAL A 1 123 ? -10.217 -1.688 6.082 1.00 96.12 123 VAL A C 1
ATOM 934 O O . VAL A 1 123 ? -11.427 -1.659 5.863 1.00 96.12 123 VAL A O 1
ATOM 937 N N . GLY A 1 124 ? -9.500 -2.798 5.904 1.00 95.69 124 GLY A N 1
ATOM 938 C CA . GLY A 1 124 ? -10.061 -4.075 5.486 1.00 95.69 124 GLY A CA 1
ATOM 939 C C . GLY A 1 124 ? -10.381 -4.191 3.991 1.00 95.69 124 GLY A C 1
ATOM 940 O O . GLY A 1 124 ? -10.206 -3.277 3.180 1.00 95.69 124 GLY A O 1
ATOM 941 N N . LYS A 1 125 ? -10.851 -5.388 3.621 1.00 96.00 125 LYS A N 1
ATOM 942 C CA . LYS A 1 125 ? -11.023 -5.812 2.226 1.00 96.00 125 LYS A CA 1
ATOM 943 C C . LYS A 1 125 ? -12.019 -4.955 1.451 1.00 96.00 125 LYS A C 1
ATOM 945 O O . LYS A 1 125 ? -11.699 -4.549 0.344 1.00 96.00 125 LYS A O 1
ATOM 950 N N . GLU A 1 126 ? -13.188 -4.672 2.020 1.00 95.38 126 GLU A N 1
ATOM 951 C CA . GLU A 1 126 ? -14.273 -3.972 1.316 1.00 95.38 126 GLU A CA 1
ATOM 952 C C . GLU A 1 126 ? -13.830 -2.615 0.755 1.00 95.38 126 GLU A C 1
ATOM 954 O O . GLU A 1 126 ? -14.199 -2.254 -0.358 1.00 95.38 126 GLU A O 1
ATOM 959 N N . LYS A 1 127 ? -12.987 -1.888 1.499 1.00 95.94 127 LYS A N 1
ATOM 960 C CA . LYS A 1 127 ? -12.475 -0.581 1.079 1.00 95.94 127 LYS A CA 1
ATOM 961 C C . LYS A 1 127 ? -11.229 -0.693 0.199 1.00 95.94 127 LYS A C 1
ATOM 963 O O . LYS A 1 127 ? -11.090 0.060 -0.755 1.00 95.94 127 LYS A O 1
ATOM 968 N N . PHE A 1 128 ? -10.323 -1.625 0.511 1.00 97.56 128 PHE A N 1
ATOM 969 C CA . PHE A 1 128 ? -9.010 -1.711 -0.137 1.00 97.56 128 PHE A CA 1
ATOM 970 C C . PHE A 1 128 ? -8.970 -2.594 -1.392 1.00 97.56 128 PHE A C 1
ATOM 972 O O . PHE A 1 128 ? -7.997 -2.529 -2.136 1.00 97.56 128 PHE A O 1
ATOM 979 N N . ARG A 1 129 ? -9.979 -3.441 -1.643 1.00 96.94 129 ARG A N 1
ATOM 980 C CA . ARG A 1 129 ? -9.930 -4.503 -2.666 1.00 96.94 129 ARG A CA 1
ATOM 981 C C . ARG A 1 129 ? -9.514 -4.009 -4.051 1.00 96.94 129 ARG A C 1
ATOM 983 O O . ARG A 1 129 ? -8.577 -4.560 -4.624 1.00 96.94 129 ARG A O 1
ATOM 990 N N . ASP A 1 130 ? -10.198 -3.007 -4.591 1.00 96.44 130 ASP A N 1
ATOM 991 C CA . ASP A 1 130 ? -9.956 -2.567 -5.970 1.00 96.44 130 ASP A CA 1
ATOM 992 C C . ASP A 1 130 ? -8.584 -1.895 -6.111 1.00 96.44 130 ASP A C 1
ATOM 994 O O . ASP A 1 130 ? -7.865 -2.124 -7.086 1.00 96.44 130 ASP A O 1
ATOM 998 N N . ASP A 1 131 ? -8.166 -1.146 -5.089 1.00 96.19 131 ASP A N 1
ATOM 999 C CA . ASP A 1 131 ? -6.831 -0.558 -5.029 1.00 96.19 131 ASP A CA 1
ATOM 1000 C C . ASP A 1 131 ? -5.740 -1.618 -4.866 1.00 96.19 131 ASP A C 1
ATOM 1002 O O . ASP A 1 131 ? -4.694 -1.516 -5.505 1.00 96.19 131 ASP A O 1
ATOM 1006 N N . ALA A 1 132 ? -5.985 -2.672 -4.088 1.00 95.44 132 ALA A N 1
ATOM 1007 C CA . ALA A 1 132 ? -5.073 -3.800 -3.956 1.00 95.44 132 ALA A CA 1
ATOM 1008 C C . ALA A 1 132 ? -4.838 -4.486 -5.306 1.00 95.44 132 ALA A C 1
ATOM 1010 O O . ALA A 1 132 ? -3.690 -4.730 -5.673 1.00 95.44 132 ALA A O 1
ATOM 1011 N N . LEU A 1 133 ? -5.905 -4.755 -6.064 1.00 94.75 133 LEU A N 1
ATOM 1012 C CA . LEU A 1 133 ? -5.805 -5.345 -7.400 1.00 94.75 133 LEU A CA 1
ATOM 1013 C C . LEU A 1 133 ? -5.041 -4.421 -8.357 1.00 94.75 133 LEU A C 1
ATOM 1015 O O . LEU A 1 133 ? -4.129 -4.874 -9.045 1.00 94.75 133 LEU A O 1
ATOM 1019 N N . ALA A 1 134 ? -5.331 -3.117 -8.346 1.00 93.94 134 ALA A N 1
ATOM 1020 C CA . ALA A 1 134 ? -4.608 -2.144 -9.162 1.00 93.94 134 ALA A CA 1
ATOM 1021 C C . ALA A 1 134 ? -3.109 -2.065 -8.806 1.00 93.94 134 ALA A C 1
ATOM 1023 O O . ALA A 1 134 ? -2.266 -1.966 -9.698 1.00 93.94 134 ALA A O 1
ATOM 1024 N N . ILE A 1 135 ? -2.762 -2.134 -7.516 1.00 92.69 135 ILE A N 1
ATOM 1025 C CA . ILE A 1 135 ? -1.369 -2.172 -7.047 1.00 92.69 135 ILE A CA 1
ATOM 1026 C C . ILE A 1 135 ? -0.680 -3.459 -7.516 1.00 92.69 135 ILE A C 1
ATOM 1028 O O . ILE A 1 135 ? 0.451 -3.397 -7.997 1.00 92.69 135 ILE A O 1
ATOM 1032 N N . MET A 1 136 ? -1.348 -4.613 -7.412 1.00 92.31 136 MET A N 1
ATOM 1033 C CA . MET A 1 136 ? -0.799 -5.889 -7.878 1.00 92.31 136 MET A CA 1
ATOM 1034 C C . MET A 1 136 ? -0.550 -5.877 -9.389 1.00 92.31 136 MET A C 1
ATOM 1036 O O . MET A 1 136 ? 0.524 -6.289 -9.823 1.00 92.31 136 MET A O 1
ATOM 1040 N N . GLU A 1 137 ? -1.476 -5.328 -10.178 1.00 91.44 137 GLU A N 1
ATOM 1041 C CA . GLU A 1 137 ? -1.294 -5.170 -11.625 1.00 91.44 137 GLU A CA 1
ATOM 1042 C C . GLU A 1 137 ? -0.149 -4.219 -11.979 1.00 91.44 137 GLU A C 1
ATOM 1044 O O . GLU A 1 137 ? 0.619 -4.508 -12.892 1.00 91.44 137 GLU A O 1
ATOM 1049 N N . LEU A 1 138 ? 0.008 -3.112 -11.247 1.00 88.81 138 LEU A N 1
ATOM 1050 C CA . LEU A 1 138 ? 1.093 -2.153 -11.474 1.00 88.81 138 LEU A CA 1
ATOM 1051 C C . LEU A 1 138 ? 2.472 -2.767 -11.200 1.00 88.81 138 LEU A C 1
ATOM 1053 O O . LEU A 1 138 ? 3.459 -2.393 -11.831 1.00 88.81 138 LEU A O 1
ATOM 1057 N N . LEU A 1 139 ? 2.553 -3.689 -10.242 1.00 84.44 139 LEU A N 1
ATOM 1058 C CA . LEU A 1 139 ? 3.814 -4.276 -9.795 1.00 84.44 139 LEU A CA 1
ATOM 1059 C C . LEU A 1 139 ? 4.135 -5.618 -10.458 1.00 84.44 139 LEU A C 1
ATOM 1061 O O . LEU A 1 139 ? 5.250 -6.105 -10.275 1.00 84.44 139 LEU A O 1
ATOM 1065 N N . LYS A 1 140 ? 3.207 -6.215 -11.219 1.00 85.88 140 LYS A N 1
ATOM 1066 C CA . LYS A 1 140 ? 3.320 -7.594 -11.725 1.00 85.88 140 LYS A CA 1
ATOM 1067 C C . LYS A 1 140 ? 4.597 -7.864 -12.517 1.00 85.88 140 LYS A C 1
ATOM 1069 O O . LYS A 1 140 ? 5.197 -8.916 -12.343 1.00 85.88 140 LYS A O 1
ATOM 1074 N N . ASP A 1 141 ? 5.051 -6.898 -13.314 1.00 82.69 141 ASP A N 1
ATOM 1075 C CA . ASP A 1 141 ? 6.241 -7.047 -14.161 1.00 82.69 141 ASP A CA 1
ATOM 1076 C C . ASP A 1 141 ? 7.545 -6.961 -13.347 1.00 82.69 141 ASP A C 1
ATOM 1078 O O . ASP A 1 141 ? 8.599 -7.437 -13.770 1.00 82.69 141 ASP A O 1
ATOM 1082 N N . GLN A 1 142 ? 7.476 -6.362 -12.154 1.00 77.38 142 GLN A N 1
ATOM 1083 C CA . GLN A 1 142 ? 8.610 -6.206 -11.247 1.00 77.38 142 GLN A CA 1
ATOM 1084 C C . GLN A 1 142 ? 8.763 -7.397 -10.288 1.00 77.38 142 GLN A C 1
ATOM 1086 O O . GLN A 1 142 ? 9.867 -7.630 -9.804 1.00 77.38 142 GLN A O 1
ATOM 1091 N N . MET A 1 143 ? 7.695 -8.162 -10.024 1.00 77.69 143 MET A N 1
ATOM 1092 C CA . MET A 1 143 ? 7.712 -9.256 -9.034 1.00 77.69 143 MET A CA 1
ATOM 1093 C C . MET A 1 143 ? 8.697 -10.396 -9.364 1.00 77.69 143 MET A C 1
ATOM 1095 O O . MET A 1 143 ? 9.401 -10.817 -8.445 1.00 77.69 143 MET A O 1
ATOM 1099 N N . PRO A 1 144 ? 8.799 -10.885 -10.621 1.00 75.00 144 PRO A N 1
ATOM 1100 C CA . PRO A 1 144 ? 9.637 -12.044 -10.949 1.00 75.00 144 PRO A CA 1
ATOM 1101 C C . PRO A 1 144 ? 11.133 -11.727 -11.069 1.00 75.00 144 PRO A C 1
ATOM 1103 O O . PRO A 1 144 ? 11.958 -12.627 -10.970 1.00 75.00 144 PRO A O 1
ATOM 1106 N N . ASN A 1 145 ? 11.487 -10.463 -11.317 1.00 70.19 145 ASN A N 1
ATOM 1107 C CA . ASN A 1 145 ? 12.853 -10.047 -11.664 1.00 70.19 145 ASN A CA 1
ATOM 1108 C C . ASN A 1 145 ? 13.608 -9.407 -10.488 1.00 70.19 145 ASN A C 1
ATOM 1110 O O . ASN A 1 145 ? 14.640 -8.763 -10.681 1.00 70.19 145 ASN A O 1
ATOM 1114 N N . MET A 1 146 ? 13.073 -9.526 -9.274 1.00 72.44 146 MET A N 1
ATOM 1115 C CA . MET A 1 146 ? 13.606 -8.843 -8.105 1.00 72.44 146 MET A CA 1
ATOM 1116 C C . MET A 1 146 ? 14.709 -9.677 -7.452 1.00 72.44 146 MET A C 1
ATOM 1118 O O . MET A 1 146 ? 14.454 -10.769 -6.952 1.00 72.44 146 MET A O 1
ATOM 1122 N N . SER A 1 147 ? 15.940 -9.164 -7.452 1.00 73.69 147 SER A N 1
ATOM 1123 C CA . SER A 1 147 ? 17.047 -9.809 -6.739 1.00 73.69 147 SER A CA 1
ATOM 1124 C C . SER A 1 147 ? 16.815 -9.768 -5.225 1.00 73.69 147 SER A C 1
ATOM 1126 O O . SER A 1 147 ? 16.296 -8.779 -4.703 1.00 73.69 147 SER A O 1
ATOM 1128 N N . SER A 1 148 ? 17.254 -10.803 -4.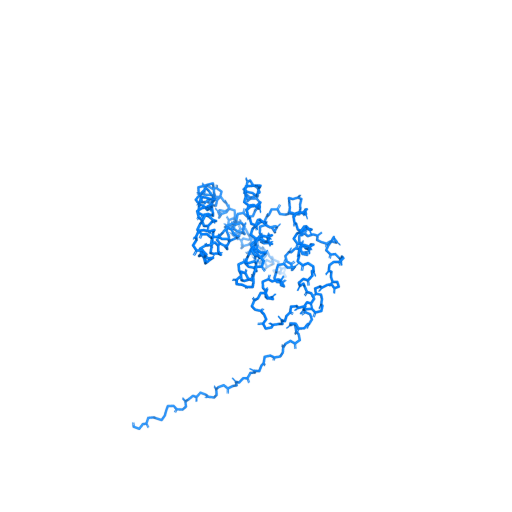502 1.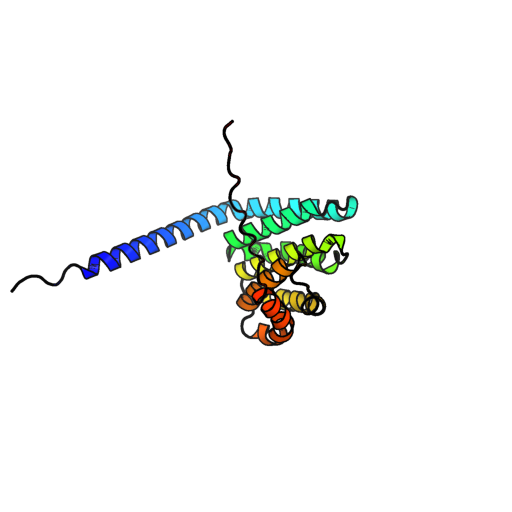00 67.62 148 SER A N 1
ATOM 1129 C CA . SER A 1 148 ? 17.276 -10.812 -3.031 1.00 67.62 148 SER A CA 1
ATOM 1130 C C . SER A 1 148 ? 18.155 -9.710 -2.436 1.00 67.62 148 SER A C 1
ATOM 1132 O O . SER A 1 148 ? 17.925 -9.304 -1.300 1.00 67.62 148 SER A O 1
ATOM 1134 N N . ASP A 1 149 ? 19.120 -9.208 -3.209 1.00 70.50 149 ASP A N 1
ATOM 1135 C CA . ASP A 1 149 ? 20.033 -8.139 -2.794 1.00 70.50 149 ASP A CA 1
ATOM 1136 C C . ASP A 1 149 ? 19.456 -6.736 -3.055 1.00 70.50 149 ASP A C 1
ATOM 1138 O O . ASP A 1 149 ? 20.050 -5.736 -2.651 1.00 70.50 149 ASP A O 1
ATOM 1142 N N . ASP A 1 150 ? 18.304 -6.634 -3.734 1.00 72.62 150 ASP A N 1
ATOM 1143 C CA . ASP A 1 150 ? 17.633 -5.354 -3.960 1.00 72.62 150 ASP A CA 1
ATOM 1144 C C . ASP A 1 150 ? 16.986 -4.868 -2.646 1.00 72.62 150 ASP A C 1
ATOM 1146 O O . ASP A 1 150 ? 16.108 -5.552 -2.104 1.00 72.62 150 ASP A O 1
ATOM 1150 N N . PRO A 1 151 ? 17.333 -3.667 -2.137 1.00 70.69 151 PRO A N 1
ATOM 1151 C CA . PRO A 1 151 ? 16.707 -3.092 -0.945 1.00 70.69 151 PRO A CA 1
ATOM 1152 C C . PRO A 1 151 ? 15.177 -2.985 -1.028 1.00 70.69 151 PRO A C 1
ATOM 1154 O O . PRO A 1 151 ? 14.509 -2.904 0.000 1.00 70.69 151 PRO A O 1
ATOM 1157 N N . GLN A 1 152 ? 14.607 -2.957 -2.235 1.00 74.88 152 GLN A N 1
ATOM 1158 C CA . GLN A 1 152 ? 13.170 -2.894 -2.469 1.00 74.88 152 GLN A CA 1
ATOM 1159 C C . GLN A 1 152 ? 12.475 -4.263 -2.300 1.00 74.88 152 GLN A C 1
ATOM 1161 O O . GLN A 1 152 ? 11.274 -4.303 -2.026 1.00 74.88 152 GLN A O 1
ATOM 1166 N N . CYS A 1 153 ? 13.215 -5.373 -2.397 1.00 81.00 153 CYS A N 1
ATOM 1167 C CA . CYS A 1 153 ? 12.682 -6.738 -2.325 1.00 81.00 153 CYS A CA 1
ATOM 1168 C C . CYS A 1 153 ? 11.974 -7.025 -0.994 1.00 81.00 153 CYS A C 1
ATOM 1170 O O . CYS A 1 153 ? 10.843 -7.515 -0.969 1.00 81.00 153 CYS A O 1
ATOM 1172 N N . SER A 1 154 ? 12.583 -6.612 0.118 1.00 83.06 154 SER A N 1
ATOM 1173 C CA . SER A 1 154 ? 12.017 -6.767 1.463 1.00 83.06 154 SER A CA 1
ATOM 1174 C C . SER A 1 154 ? 10.683 -6.028 1.626 1.00 83.06 154 SER A C 1
ATOM 1176 O O . SER A 1 154 ? 9.714 -6.607 2.123 1.00 83.06 154 SER A O 1
ATOM 1178 N N . TYR A 1 155 ? 10.587 -4.788 1.131 1.00 86.75 155 TYR A N 1
ATOM 1179 C CA . TYR A 1 155 ? 9.336 -4.026 1.134 1.00 86.75 155 TYR A CA 1
ATOM 1180 C C . TYR A 1 155 ? 8.240 -4.731 0.329 1.00 86.75 155 TYR A C 1
ATOM 1182 O O . TYR A 1 155 ? 7.087 -4.772 0.764 1.00 86.75 155 TYR A O 1
ATOM 1190 N N . MET A 1 156 ? 8.581 -5.310 -0.826 1.00 87.12 156 MET A N 1
ATOM 1191 C CA . MET A 1 156 ? 7.610 -6.008 -1.671 1.00 87.12 156 MET A CA 1
ATOM 1192 C C . MET A 1 156 ? 7.097 -7.293 -1.020 1.00 87.12 156 MET A C 1
ATOM 1194 O O . MET A 1 156 ? 5.884 -7.462 -0.919 1.00 87.12 156 MET A O 1
ATOM 1198 N N . ILE A 1 157 ? 7.980 -8.148 -0.493 1.00 85.88 157 ILE A N 1
ATOM 1199 C CA . ILE A 1 157 ? 7.593 -9.411 0.161 1.00 85.88 157 ILE A CA 1
ATOM 1200 C C . ILE A 1 157 ? 6.656 -9.155 1.352 1.00 85.88 157 ILE A C 1
ATOM 1202 O O . ILE A 1 157 ? 5.597 -9.786 1.475 1.00 85.88 157 ILE A O 1
ATOM 1206 N N . CYS A 1 158 ? 6.998 -8.185 2.206 1.00 87.25 158 CYS A N 1
ATOM 1207 C CA . CYS A 1 158 ? 6.152 -7.784 3.330 1.00 87.25 158 CYS A CA 1
ATOM 1208 C C . CYS A 1 158 ? 4.784 -7.270 2.857 1.00 87.25 158 CYS A C 1
ATOM 1210 O O . CYS A 1 158 ? 3.746 -7.603 3.436 1.00 87.25 158 CYS A O 1
ATOM 1212 N N . SER A 1 159 ? 4.766 -6.493 1.774 1.00 91.50 159 SER A N 1
ATOM 1213 C CA . SER A 1 159 ? 3.536 -5.927 1.221 1.00 91.50 159 SER A CA 1
ATOM 1214 C C . SER A 1 159 ? 2.635 -6.982 0.589 1.00 91.50 159 SER A C 1
ATOM 1216 O O . SER A 1 159 ? 1.437 -6.988 0.861 1.00 91.50 159 SER A O 1
ATOM 1218 N N . TRP A 1 160 ? 3.185 -7.919 -0.189 1.00 91.06 160 TRP A N 1
ATOM 1219 C CA . TRP A 1 160 ? 2.418 -9.014 -0.790 1.00 91.06 160 TRP A CA 1
ATOM 1220 C C . TRP A 1 160 ? 1.780 -9.904 0.267 1.00 91.06 160 TRP A C 1
ATOM 1222 O O . TRP A 1 160 ? 0.630 -10.299 0.115 1.00 91.06 160 TRP A O 1
ATOM 1232 N N . THR A 1 161 ? 2.483 -10.157 1.372 1.00 91.00 161 THR A N 1
ATOM 1233 C CA . THR A 1 161 ? 1.935 -10.914 2.504 1.00 91.00 161 THR A CA 1
ATOM 1234 C C . THR A 1 161 ? 0.691 -10.229 3.078 1.00 91.00 161 THR A C 1
ATOM 1236 O O . THR A 1 161 ? -0.337 -10.873 3.299 1.00 91.00 161 THR A O 1
ATOM 1239 N N . ARG A 1 162 ? 0.745 -8.905 3.271 1.00 94.38 162 ARG A N 1
ATOM 1240 C CA . ARG A 1 162 ? -0.395 -8.111 3.754 1.00 94.38 162 ARG A CA 1
ATOM 1241 C C . ARG A 1 162 ? -1.533 -8.054 2.734 1.00 94.38 162 ARG A C 1
ATOM 1243 O O . ARG A 1 162 ? -2.682 -8.269 3.106 1.00 94.38 162 ARG A O 1
ATOM 1250 N N . ILE A 1 163 ? -1.228 -7.854 1.454 1.00 95.12 163 ILE A N 1
ATOM 1251 C CA . ILE A 1 163 ? -2.231 -7.845 0.378 1.00 95.12 163 ILE A CA 1
ATOM 1252 C C . ILE A 1 163 ? -2.914 -9.216 0.256 1.00 95.12 163 ILE A C 1
ATOM 1254 O O . ILE A 1 163 ? -4.136 -9.281 0.152 1.00 95.12 163 ILE A O 1
ATOM 1258 N N . CYS A 1 164 ? -2.155 -10.310 0.350 1.00 94.62 164 CYS A N 1
ATOM 1259 C CA . CYS A 1 164 ? -2.676 -11.676 0.384 1.00 94.62 164 CYS A CA 1
ATOM 1260 C C . CYS A 1 164 ? -3.633 -11.882 1.563 1.00 94.62 164 CYS A C 1
ATOM 1262 O O . CYS A 1 164 ? -4.744 -12.379 1.375 1.00 94.62 164 CYS A O 1
ATOM 1264 N N . LYS A 1 165 ? -3.255 -11.418 2.763 1.00 93.75 165 LYS A N 1
ATOM 1265 C CA . LYS A 1 165 ? -4.125 -11.455 3.948 1.00 93.75 165 LYS A CA 1
ATOM 1266 C C . LYS A 1 165 ? -5.441 -10.701 3.722 1.00 93.75 165 LYS A C 1
ATOM 1268 O O . LYS A 1 165 ? -6.485 -11.193 4.138 1.00 93.75 165 LYS A O 1
ATOM 1273 N N . VAL A 1 166 ? -5.401 -9.533 3.076 1.00 95.94 166 VAL A N 1
ATOM 1274 C CA . VAL A 1 166 ? -6.594 -8.704 2.834 1.00 95.94 166 VAL A CA 1
ATOM 1275 C C . VAL A 1 166 ? -7.488 -9.294 1.738 1.00 95.94 166 VAL A C 1
ATOM 1277 O O . VAL A 1 166 ? -8.697 -9.397 1.923 1.00 95.94 166 VAL A O 1
ATOM 1280 N N . LEU A 1 167 ? -6.923 -9.710 0.602 1.00 95.69 167 LEU A N 1
ATOM 1281 C CA . LEU A 1 167 ? -7.690 -10.224 -0.539 1.00 95.69 167 LEU A CA 1
ATOM 1282 C C . LEU A 1 167 ? -8.192 -11.663 -0.331 1.00 95.69 167 LEU A C 1
ATOM 1284 O O . LEU A 1 167 ? -9.263 -12.035 -0.833 1.00 95.69 167 LEU A O 1
ATOM 1288 N N . GLY A 1 168 ? -7.443 -12.480 0.409 1.00 94.62 168 GLY A N 1
ATOM 1289 C CA . GLY A 1 168 ? -7.727 -13.896 0.607 1.00 94.62 168 GLY A CA 1
ATOM 1290 C C . GLY A 1 168 ? -7.662 -14.671 -0.711 1.00 94.62 168 GLY A C 1
ATOM 1291 O O . GLY A 1 168 ? -6.662 -14.631 -1.423 1.00 94.62 168 GLY A O 1
ATOM 1292 N N . LYS A 1 169 ? -8.746 -15.372 -1.067 1.00 94.38 169 LYS A N 1
ATOM 1293 C CA . LYS A 1 169 ? -8.802 -16.242 -2.262 1.00 94.38 169 LYS A CA 1
ATOM 1294 C C . LYS A 1 169 ? -8.537 -15.505 -3.579 1.00 94.38 169 LYS A C 1
ATOM 1296 O O . LYS A 1 169 ? -8.036 -16.111 -4.518 1.00 94.38 169 LYS A O 1
ATOM 1301 N N . GLU A 1 170 ? -8.839 -14.211 -3.642 1.00 94.00 170 GLU A N 1
ATOM 1302 C CA . GLU A 1 170 ? -8.620 -13.390 -4.841 1.00 94.00 170 GLU A CA 1
ATOM 1303 C C . GLU A 1 170 ? -7.138 -13.108 -5.110 1.00 94.00 170 GLU A C 1
ATOM 1305 O O . GLU A 1 170 ? -6.783 -12.687 -6.204 1.00 94.00 170 GLU A O 1
ATOM 1310 N N . PHE A 1 171 ? -6.258 -13.392 -4.146 1.00 94.25 171 PHE A N 1
ATOM 1311 C CA . PHE A 1 171 ? -4.816 -13.304 -4.342 1.00 94.25 171 PHE A CA 1
ATOM 1312 C C . PHE A 1 171 ? -4.245 -14.473 -5.164 1.00 94.25 171 PHE A C 1
ATOM 1314 O O . PHE A 1 171 ? -3.132 -14.380 -5.677 1.00 94.25 171 PHE A O 1
ATOM 1321 N N . ALA A 1 172 ? -4.986 -15.579 -5.308 1.00 93.50 172 ALA A N 1
ATOM 1322 C CA . ALA A 1 172 ? -4.488 -16.815 -5.917 1.00 93.50 172 ALA A CA 1
ATOM 1323 C C . ALA A 1 172 ? -3.819 -16.645 -7.302 1.00 93.50 172 ALA A C 1
ATOM 1325 O O . ALA A 1 172 ? -2.767 -17.256 -7.503 1.00 93.50 172 ALA A O 1
ATOM 1326 N N . PRO A 1 173 ? -4.329 -15.808 -8.232 1.00 93.44 173 PRO A N 1
ATOM 1327 C CA . PRO A 1 173 ? -3.693 -15.595 -9.536 1.00 93.44 173 PRO A CA 1
ATOM 1328 C C . PRO A 1 173 ? -2.282 -14.995 -9.463 1.00 93.44 173 PRO A C 1
ATOM 1330 O O . PRO A 1 173 ? -1.492 -15.188 -10.381 1.00 93.44 173 PRO A O 1
ATOM 1333 N N . TYR A 1 174 ? -1.948 -14.295 -8.375 1.00 91.94 174 TYR A N 1
ATOM 1334 C CA . TYR A 1 174 ? -0.654 -13.633 -8.193 1.00 91.94 174 TYR A CA 1
ATOM 1335 C C . TYR A 1 174 ? 0.398 -14.530 -7.529 1.00 91.94 174 TYR A C 1
ATOM 1337 O O . TYR A 1 174 ? 1.586 -14.212 -7.573 1.00 91.94 174 TYR A O 1
ATOM 1345 N N . LEU A 1 175 ? -0.001 -15.666 -6.941 1.00 90.44 175 LEU A N 1
ATOM 1346 C CA . LEU A 1 175 ? 0.925 -16.589 -6.274 1.00 90.44 175 LEU A CA 1
ATOM 1347 C C . LEU A 1 175 ? 2.075 -17.050 -7.187 1.00 90.44 175 LEU A C 1
ATOM 1349 O O . LEU A 1 175 ? 3.224 -16.952 -6.755 1.00 90.44 175 LEU A O 1
ATOM 1353 N N . PRO A 1 176 ? 1.844 -17.486 -8.442 1.00 90.44 176 PRO A N 1
ATOM 1354 C CA . PRO A 1 176 ? 2.936 -17.920 -9.313 1.00 90.44 176 PRO A CA 1
ATOM 1355 C C . PRO A 1 176 ? 3.989 -16.832 -9.572 1.00 90.44 176 PRO A C 1
ATOM 1357 O O . PRO A 1 176 ? 5.151 -17.161 -9.787 1.00 90.44 176 PRO A O 1
ATOM 1360 N N . LEU A 1 177 ? 3.599 -15.552 -9.520 1.00 87.56 177 LEU A N 1
ATOM 1361 C CA . LEU A 1 177 ? 4.488 -14.413 -9.770 1.00 87.56 177 LEU A CA 1
ATOM 1362 C C . LEU A 1 177 ? 5.415 -14.123 -8.587 1.00 87.56 177 LEU A C 1
ATOM 1364 O O . LEU A 1 177 ? 6.565 -13.747 -8.789 1.00 87.56 177 LEU A O 1
ATOM 1368 N N . ILE A 1 178 ? 4.920 -14.293 -7.357 1.00 86.81 178 ILE A N 1
ATOM 1369 C CA . ILE A 1 178 ? 5.677 -13.957 -6.144 1.00 86.81 178 ILE A CA 1
ATOM 1370 C C . ILE A 1 178 ? 6.465 -15.143 -5.582 1.00 86.81 178 ILE A C 1
ATOM 1372 O O . ILE A 1 178 ? 7.475 -14.946 -4.910 1.00 86.81 178 ILE A O 1
ATOM 1376 N N . MET A 1 179 ? 6.013 -16.379 -5.831 1.00 88.31 179 MET A N 1
ATOM 1377 C CA . MET A 1 179 ? 6.556 -17.559 -5.153 1.00 88.31 179 MET A CA 1
ATOM 1378 C C . MET A 1 179 ? 8.020 -17.823 -5.504 1.00 88.31 179 MET A C 1
ATOM 1380 O O . MET A 1 179 ? 8.760 -18.263 -4.631 1.00 88.31 179 MET A O 1
ATOM 1384 N N . GLY A 1 180 ? 8.459 -17.524 -6.732 1.00 86.00 180 GLY A N 1
ATOM 1385 C CA . GLY A 1 180 ? 9.871 -17.642 -7.115 1.00 86.00 180 GLY A CA 1
ATOM 1386 C C . GLY A 1 180 ? 10.769 -16.779 -6.227 1.00 86.00 180 GLY A C 1
ATOM 1387 O O . GLY A 1 180 ? 11.670 -17.296 -5.567 1.00 86.00 180 GLY A O 1
ATOM 1388 N N . THR A 1 181 ? 10.447 -15.489 -6.132 1.00 84.12 181 THR A N 1
ATOM 1389 C CA . THR A 1 181 ? 11.162 -14.510 -5.302 1.00 84.12 181 THR A CA 1
ATOM 1390 C C . THR A 1 181 ? 11.110 -14.888 -3.823 1.00 84.12 181 THR A C 1
ATOM 1392 O O . THR A 1 181 ? 12.138 -14.922 -3.154 1.00 84.12 181 THR A O 1
ATOM 1395 N N . VAL A 1 182 ? 9.932 -15.266 -3.311 1.00 83.88 182 VAL A N 1
ATOM 1396 C CA . VAL A 1 182 ? 9.763 -15.677 -1.906 1.00 83.88 182 VAL A CA 1
ATOM 1397 C C . VAL A 1 182 ? 10.604 -16.915 -1.570 1.00 83.88 182 VAL A C 1
ATOM 1399 O O . VAL A 1 182 ? 11.261 -16.940 -0.530 1.00 83.88 182 VAL A O 1
ATOM 1402 N N . LEU A 1 183 ? 10.624 -17.932 -2.439 1.00 86.19 183 LEU A N 1
ATOM 1403 C CA . LEU A 1 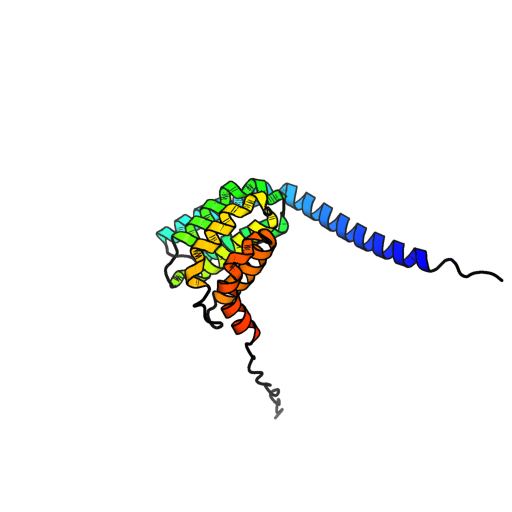183 ? 11.421 -19.147 -2.238 1.00 86.19 183 LEU A CA 1
ATOM 1404 C C . LEU A 1 183 ? 12.923 -18.872 -2.327 1.00 86.19 183 LEU A C 1
ATOM 1406 O O . LEU A 1 183 ? 13.689 -19.438 -1.545 1.00 86.19 183 LEU A O 1
ATOM 1410 N N . GLN A 1 184 ? 13.348 -17.996 -3.240 1.00 83.44 184 GLN A N 1
ATOM 1411 C CA . GLN A 1 184 ? 14.740 -17.571 -3.344 1.00 83.44 184 GLN A CA 1
ATOM 1412 C C . GLN A 1 184 ? 15.193 -16.862 -2.063 1.00 83.44 184 GLN A C 1
ATOM 1414 O O . GLN A 1 184 ? 16.202 -17.256 -1.479 1.00 83.44 184 GLN A O 1
ATOM 1419 N N . THR A 1 185 ? 14.425 -15.879 -1.582 1.00 81.00 185 THR A N 1
ATOM 1420 C CA . THR A 1 185 ? 14.723 -15.168 -0.330 1.00 81.00 185 THR A CA 1
ATOM 1421 C C . THR A 1 185 ? 14.731 -16.116 0.869 1.00 81.00 185 THR A C 1
ATOM 1423 O O . THR A 1 185 ? 15.617 -16.023 1.712 1.00 81.00 185 THR A O 1
ATOM 1426 N N . ALA A 1 186 ? 13.800 -17.073 0.938 1.00 82.75 186 ALA A N 1
ATOM 1427 C CA . ALA A 1 186 ? 13.759 -18.071 2.009 1.00 82.75 186 ALA A CA 1
ATOM 1428 C C . ALA A 1 186 ? 14.938 -19.062 1.969 1.00 82.75 186 ALA A C 1
ATOM 1430 O O . ALA A 1 186 ? 15.315 -19.616 2.999 1.00 82.75 186 ALA A O 1
ATOM 1431 N N . SER A 1 187 ? 15.524 -19.284 0.791 1.00 82.81 187 SER A N 1
ATOM 1432 C CA . SER A 1 187 ? 16.675 -20.176 0.600 1.00 82.81 187 SER A CA 1
ATOM 1433 C C . SER A 1 187 ? 18.019 -19.488 0.857 1.00 82.81 187 SER A C 1
ATOM 1435 O O . SER A 1 187 ? 19.061 -20.146 0.781 1.00 82.81 187 SER A O 1
ATOM 1437 N N . TYR A 1 188 ? 18.016 -18.182 1.147 1.00 78.31 188 TYR A N 1
ATOM 1438 C CA . TYR A 1 188 ? 19.225 -17.417 1.416 1.00 78.31 188 TYR A CA 1
ATOM 1439 C C . TYR A 1 188 ? 19.951 -17.966 2.650 1.00 78.31 188 TYR A C 1
ATOM 1441 O O . TYR A 1 188 ? 19.399 -18.026 3.751 1.00 78.31 188 TYR A O 1
ATOM 1449 N N . LYS A 1 189 ? 21.213 -18.364 2.466 1.00 73.19 189 LYS A N 1
ATOM 1450 C CA . LYS A 1 189 ? 22.092 -18.815 3.547 1.00 73.19 189 LYS A CA 1
ATOM 1451 C C . LYS A 1 189 ? 23.000 -17.652 3.947 1.00 73.19 189 LYS A C 1
ATOM 1453 O O . LYS A 1 189 ? 23.875 -17.307 3.157 1.00 73.19 189 LYS A O 1
ATOM 1458 N N . PRO A 1 190 ? 22.826 -17.048 5.134 1.00 72.00 190 PRO A N 1
ATOM 1459 C CA . PRO A 1 190 ? 23.747 -16.017 5.587 1.00 72.00 190 PRO A CA 1
ATOM 1460 C C . PRO A 1 190 ? 25.126 -16.639 5.843 1.00 72.00 190 PRO A C 1
ATOM 1462 O O . PRO A 1 190 ? 25.236 -17.631 6.566 1.00 72.00 190 PRO A O 1
ATOM 1465 N N . GLU A 1 191 ? 26.183 -16.060 5.270 1.00 57.28 191 GLU A N 1
ATOM 1466 C CA . GLU A 1 191 ? 27.551 -16.384 5.677 1.00 57.28 191 GLU A CA 1
ATOM 1467 C C . GLU A 1 191 ? 27.770 -15.876 7.105 1.00 57.28 191 GLU A C 1
ATOM 1469 O O . GLU A 1 191 ? 27.861 -14.675 7.364 1.00 57.28 191 GLU A O 1
ATOM 1474 N N . VAL A 1 192 ? 27.817 -16.803 8.062 1.00 57.91 192 VAL A N 1
ATOM 1475 C CA . VAL A 1 192 ? 28.146 -16.493 9.453 1.00 57.91 192 VAL A CA 1
ATOM 1476 C C . VAL A 1 192 ? 29.665 -16.456 9.575 1.00 57.91 192 VAL A C 1
ATOM 1478 O O . VAL A 1 192 ? 30.307 -17.479 9.802 1.00 57.91 192 VAL A O 1
ATOM 1481 N N . ALA A 1 193 ? 30.254 -15.272 9.431 1.00 52.69 193 ALA A N 1
ATOM 1482 C CA . ALA A 1 193 ? 31.607 -15.044 9.916 1.00 52.69 193 ALA A CA 1
ATOM 1483 C C . ALA A 1 193 ? 31.551 -14.952 11.449 1.00 52.69 193 ALA A C 1
ATOM 1485 O O . ALA A 1 193 ? 31.069 -13.966 12.008 1.00 52.69 193 ALA A O 1
ATOM 1486 N N . VAL A 1 194 ? 32.021 -15.993 12.141 1.00 54.62 194 VAL A N 1
ATOM 1487 C CA . VAL A 1 194 ? 32.310 -15.905 13.577 1.00 54.62 194 VAL A CA 1
ATOM 1488 C C . VAL A 1 194 ? 33.509 -14.974 13.718 1.00 54.62 194 VAL A C 1
ATOM 1490 O O . VAL A 1 194 ? 34.641 -15.359 13.432 1.00 54.62 194 VAL A O 1
ATOM 1493 N N . VAL A 1 195 ? 33.260 -13.725 14.104 1.00 59.72 195 VAL A N 1
ATOM 1494 C CA . VAL A 1 195 ? 34.329 -12.809 14.501 1.00 59.72 195 VAL A CA 1
ATOM 1495 C C . VAL A 1 195 ? 34.794 -13.271 15.879 1.00 59.72 195 VAL A C 1
ATOM 1497 O O . VAL A 1 195 ? 34.149 -12.970 16.882 1.00 59.72 195 VAL A O 1
ATOM 1500 N N . ASP A 1 196 ? 35.859 -14.075 15.916 1.00 53.59 196 ASP A N 1
ATOM 1501 C CA . ASP A 1 196 ? 36.490 -14.472 17.173 1.00 53.59 196 ASP A CA 1
ATOM 1502 C C . ASP A 1 196 ? 36.984 -13.207 17.888 1.00 53.59 196 ASP A C 1
ATOM 1504 O O . ASP A 1 196 ? 37.633 -12.337 17.294 1.00 53.59 196 ASP A O 1
ATOM 1508 N N . GLY A 1 197 ? 36.551 -13.049 19.136 1.00 53.72 197 GLY A N 1
ATOM 1509 C CA . GLY A 1 197 ? 36.668 -11.810 19.890 1.00 53.72 197 GLY A CA 1
ATOM 1510 C C . GLY A 1 197 ? 38.125 -11.391 20.028 1.00 53.72 197 GLY A C 1
ATOM 1511 O O . GLY A 1 197 ? 38.967 -12.164 20.479 1.00 53.72 197 GLY A O 1
ATOM 1512 N N . MET A 1 198 ? 38.414 -10.142 19.660 1.00 47.31 198 MET A N 1
ATOM 1513 C CA . MET A 1 198 ? 39.732 -9.538 19.808 1.00 47.31 198 MET A CA 1
ATOM 1514 C C . MET A 1 198 ? 40.276 -9.748 21.226 1.00 47.31 198 MET A C 1
ATOM 1516 O O . MET A 1 198 ? 39.781 -9.184 22.202 1.00 47.31 198 MET A O 1
ATOM 1520 N N . SER A 1 199 ? 41.335 -10.549 21.320 1.00 41.06 199 SER A N 1
ATOM 1521 C CA . SER A 1 199 ? 42.178 -10.682 22.498 1.00 41.06 199 SER A CA 1
ATOM 1522 C C . SER A 1 199 ? 42.798 -9.323 22.830 1.00 41.06 199 SER A C 1
ATOM 1524 O O . SER A 1 199 ? 43.759 -8.899 22.183 1.00 41.06 199 SER A O 1
ATOM 1526 N N . TYR A 1 200 ? 42.265 -8.636 23.840 1.00 43.31 200 TYR A N 1
ATOM 1527 C CA . TYR A 1 200 ? 42.946 -7.513 24.475 1.00 43.31 200 TYR A CA 1
ATOM 1528 C C . TYR A 1 200 ? 44.220 -8.043 25.146 1.00 43.31 200 TYR A C 1
ATOM 1530 O O . TYR A 1 200 ? 44.178 -8.576 26.254 1.00 43.31 200 TYR A O 1
ATOM 1538 N N . LYS A 1 201 ? 45.369 -7.922 24.474 1.00 40.47 201 LYS A N 1
ATOM 1539 C CA . LYS A 1 201 ? 46.665 -8.007 25.150 1.00 40.47 201 LYS A CA 1
ATOM 1540 C C . LYS A 1 201 ? 46.851 -6.725 25.957 1.00 40.47 201 LYS A C 1
ATOM 1542 O O . LYS A 1 201 ? 47.137 -5.678 25.385 1.00 40.47 201 LYS A O 1
ATOM 1547 N N . LEU A 1 202 ? 46.689 -6.821 27.277 1.00 41.59 202 LEU A N 1
ATOM 1548 C CA . LEU A 1 202 ? 47.338 -5.891 28.196 1.00 41.59 202 LEU A CA 1
ATOM 1549 C C . LEU A 1 202 ? 48.851 -6.062 28.035 1.00 41.59 202 LEU A C 1
ATOM 1551 O O . LEU A 1 202 ? 49.379 -7.142 28.300 1.00 41.59 202 LEU A O 1
ATOM 1555 N N . THR A 1 203 ? 49.519 -5.002 27.592 1.00 48.19 203 THR A N 1
ATOM 1556 C CA . THR A 1 203 ? 50.951 -4.786 27.832 1.00 48.19 203 THR A CA 1
ATOM 1557 C C . THR A 1 203 ? 51.123 -3.361 28.312 1.00 48.19 203 THR A C 1
ATOM 1559 O O . THR A 1 203 ? 50.419 -2.490 27.751 1.00 48.19 203 THR A O 1
#

Radius of gyration: 22.97 Å; chains: 1; bounding box: 65×60×66 Å

Secondary structure (DSSP, 8-state):
-----SSHHHHHHHHHHHHHHHHHHHHHHHHHHHHHHHHHHHHHHHHHHHHHHHHHHH--HHHHHHHHHHHHHHHHHHGGGGHHHHHHHHHHHHHHHHH--SGGGHHHHHHHHHHHHHHHHHH-HHHHHHHHHHHHHHHTTTSTT--TT-HHHHHHHHHHHHHHHHHGGGGGGGHHHHHHHHHHHHT----------------

Organism: NCBI:txid53326

pLDDT: mean 78.53, std 17.59, range [33.28, 97.56]

InterPro domains:
  IPR011989 Armadillo-like helical [G3DSA:1.25.10.10] (11-201)
  IPR016024 Armadillo-type fold [SSF48371] (26-187)
  IPR040122 Importin beta family [PTHR10527] (25-194)